Protein AF-V4AX15-F1 (afdb_monomer_lite)

pLDDT: mean 72.35, std 20.81, range [24.12, 98.5]

Sequence (304 aa):
MTNEFGLGLETKKHNTTAWINKAKPYFVDQIGDTLQGDLDMNNFKVTNLKSPENDNDAVHKKYFREQINSIEELNALETKLNSELQKELTNIKQQIQNIDDSEIKTYIQQQIQNIDDSEIKTYIQQQIQNIDDSVIQQQITTINNLVLKQDKNKVALEKKYLKEGNKSYYFTLPFGRLSIRYASVTDNIDQLLKVKVETTFFRQNFRLSKKFNAQKVLQFINDRDKNVEYKEYESNNENNKVNHLYEIKTSGKYYIDRFRMLIVPDNEEDDLSLSEFNMIFETESLIENPKPQKELTSPSYDFL

Foldseek 3Di:
DDDDDDDDDDDDDPPPPPPPPPDPPDDADPPDGDDDDDDDPDPDDDPPQDDDPDPPGDHDPVNVVVVVVVVVVVVVVVVVVVVVVVVVVVVVVVVVVPDDCPVVVVVVVVVVVPPDCPVVVVVVVVVVVPDDCPVVVVVVVVVVVVVVVVVVVVVVVCVVPVVPDVPFDKDWDLDAKDKDAQDPFDDKDKDFDQWQWFKKKWWWADDDPDWKWKKKWKFFAAPPRDGPDIDIDIDGPVNRDHGDMDMDGDPSPDGGGIIIMTIGIPDRRDITIIRTIITTTDHDPDPDDDDPDDDDDRDDDDDD

Organism: Lottia gigantea (NCBI:txid225164)

Structure (mmCIF, N/CA/C/O backbone):
data_AF-V4AX15-F1
#
_entry.id   AF-V4AX15-F1
#
loop_
_atom_site.group_PDB
_atom_site.id
_atom_site.type_symbol
_atom_site.label_atom_id
_atom_site.label_alt_id
_atom_site.label_comp_id
_atom_site.label_asym_id
_atom_site.label_entity_id
_atom_site.label_seq_id
_atom_site.pdbx_PDB_ins_code
_atom_site.Cartn_x
_atom_site.Cartn_y
_atom_site.Cartn_z
_atom_site.occupancy
_atom_site.B_iso_or_equiv
_atom_site.auth_seq_id
_atom_site.auth_comp_id
_atom_site.auth_asym_id
_atom_site.auth_atom_id
_atom_site.pdbx_PDB_model_num
ATOM 1 N N . MET A 1 1 ? 104.783 -25.201 -118.229 1.00 40.16 1 MET A N 1
ATOM 2 C CA . MET A 1 1 ? 105.176 -24.367 -117.077 1.00 40.16 1 MET A CA 1
ATOM 3 C C . MET A 1 1 ? 104.064 -24.459 -116.056 1.00 40.16 1 MET A C 1
ATOM 5 O O . MET A 1 1 ? 102.935 -24.104 -116.359 1.00 40.16 1 MET A O 1
ATOM 9 N N . THR A 1 2 ? 104.384 -25.081 -114.930 1.00 43.91 2 THR A N 1
ATOM 10 C CA . THR A 1 2 ? 103.556 -25.274 -113.737 1.00 43.91 2 THR A CA 1
ATOM 11 C C . THR A 1 2 ? 103.160 -23.944 -113.108 1.00 43.91 2 THR A C 1
ATOM 13 O O . THR A 1 2 ? 103.993 -23.047 -113.055 1.00 43.91 2 THR A O 1
ATOM 16 N N . ASN A 1 3 ? 101.934 -23.861 -112.590 1.00 38.50 3 ASN A N 1
ATOM 17 C CA . ASN A 1 3 ? 101.607 -23.074 -111.401 1.00 38.50 3 ASN A CA 1
ATOM 18 C C . ASN A 1 3 ? 100.325 -23.641 -110.777 1.00 38.50 3 ASN A C 1
ATOM 20 O O . ASN A 1 3 ? 99.221 -23.410 -111.264 1.00 38.50 3 ASN A O 1
ATOM 24 N N . GLU A 1 4 ? 100.509 -24.414 -109.709 1.00 46.09 4 GLU A N 1
ATOM 25 C CA . GLU A 1 4 ? 99.498 -24.649 -108.685 1.00 46.09 4 GLU A CA 1
ATOM 26 C C . GLU A 1 4 ? 99.421 -23.404 -107.796 1.00 46.09 4 GLU A C 1
ATOM 28 O O . GLU A 1 4 ? 100.442 -22.958 -107.279 1.00 46.09 4 GLU A O 1
ATOM 33 N N . PHE A 1 5 ? 98.220 -22.873 -107.576 1.00 48.69 5 PHE A N 1
ATOM 34 C CA . PHE A 1 5 ? 97.909 -22.071 -106.395 1.00 48.69 5 PHE A CA 1
ATOM 35 C C . PHE A 1 5 ? 96.487 -22.411 -105.955 1.00 48.69 5 PHE A C 1
ATOM 37 O O . PHE A 1 5 ? 95.508 -22.042 -106.603 1.00 48.69 5 PHE A O 1
ATOM 44 N N . GLY A 1 6 ? 96.390 -23.163 -104.859 1.00 50.34 6 GLY A N 1
ATOM 45 C CA . GLY A 1 6 ? 95.149 -23.354 -104.126 1.00 50.34 6 GLY A CA 1
ATOM 46 C C . GLY A 1 6 ? 94.780 -22.090 -103.356 1.00 50.34 6 GLY A C 1
ATOM 47 O O . GLY A 1 6 ? 95.644 -21.448 -102.765 1.00 50.34 6 GLY A O 1
ATOM 48 N N . LEU A 1 7 ? 93.488 -21.768 -103.323 1.00 47.91 7 LEU A N 1
ATOM 49 C CA . LEU A 1 7 ? 92.897 -20.884 -102.324 1.00 47.91 7 LEU A CA 1
ATOM 50 C C . LEU A 1 7 ? 91.540 -21.451 -101.903 1.00 47.91 7 LEU A C 1
ATOM 52 O O . LEU A 1 7 ? 90.739 -21.888 -102.727 1.00 47.91 7 LEU A O 1
ATOM 56 N N . GLY A 1 8 ? 91.375 -21.526 -100.584 1.00 44.97 8 GLY A N 1
ATOM 57 C CA . GLY A 1 8 ? 90.381 -22.325 -99.889 1.00 44.97 8 GLY A CA 1
ATOM 58 C C . GLY A 1 8 ? 88.951 -21.800 -99.962 1.00 44.97 8 GLY A C 1
ATOM 59 O O . GLY A 1 8 ? 88.679 -20.615 -100.141 1.00 44.97 8 GLY A O 1
ATOM 60 N N . LEU A 1 9 ? 88.037 -22.746 -99.772 1.00 40.03 9 LEU A N 1
ATOM 61 C CA . LEU A 1 9 ? 86.615 -22.532 -99.568 1.00 40.03 9 LEU A CA 1
ATOM 62 C C . LEU A 1 9 ? 86.397 -21.947 -98.158 1.00 40.03 9 LEU A C 1
ATOM 64 O O . LEU A 1 9 ? 86.424 -22.676 -97.168 1.00 40.03 9 LEU A O 1
ATOM 68 N N . GLU A 1 10 ? 86.175 -20.638 -98.042 1.00 47.09 10 GLU A N 1
ATOM 69 C CA . GLU A 1 10 ? 85.636 -20.047 -96.812 1.00 47.09 10 GLU A CA 1
ATOM 70 C C . GLU A 1 10 ? 84.110 -20.216 -96.783 1.00 47.09 10 GLU A C 1
ATOM 72 O O . GLU A 1 10 ? 83.361 -19.517 -97.469 1.00 47.09 10 GLU A O 1
ATOM 77 N N . THR A 1 11 ? 83.616 -21.140 -95.959 1.00 49.62 11 THR A N 1
ATOM 78 C CA . THR A 1 11 ? 82.192 -21.214 -95.621 1.00 49.62 11 THR A CA 1
ATOM 79 C C . THR A 1 11 ? 81.831 -20.047 -94.701 1.00 49.62 11 THR A C 1
ATOM 81 O O . THR A 1 11 ? 82.155 -20.059 -93.510 1.00 49.62 11 THR A O 1
ATOM 84 N N . LYS A 1 12 ? 81.138 -19.037 -95.240 1.00 48.91 12 LYS A N 1
ATOM 85 C CA . LYS A 1 12 ? 80.501 -17.977 -94.446 1.00 48.91 12 LYS A CA 1
ATOM 86 C C . LYS A 1 12 ? 79.535 -18.603 -93.435 1.00 48.91 12 LYS A C 1
ATOM 88 O O . LYS A 1 12 ? 78.503 -19.155 -93.809 1.00 48.91 12 LYS A O 1
ATOM 93 N N . LYS A 1 13 ? 79.865 -18.487 -92.145 1.00 50.16 13 LYS A N 1
ATOM 94 C CA . LYS A 1 13 ? 78.933 -18.716 -91.035 1.00 50.16 13 LYS A CA 1
ATOM 95 C C . LYS A 1 13 ? 77.724 -17.795 -91.213 1.00 50.16 13 LYS A C 1
ATOM 97 O O . LYS A 1 13 ? 77.881 -16.577 -91.289 1.00 50.16 13 LYS A O 1
ATOM 102 N N . HIS A 1 14 ? 76.525 -18.369 -91.254 1.00 45.69 14 HIS A N 1
ATOM 103 C CA . HIS A 1 14 ? 75.295 -17.606 -91.078 1.00 45.69 14 HIS A CA 1
ATOM 104 C C . HIS A 1 14 ? 75.292 -17.022 -89.661 1.00 45.69 14 HIS A C 1
ATOM 106 O O . HIS A 1 14 ? 75.118 -17.745 -88.685 1.00 45.69 14 HIS A O 1
ATOM 112 N N . ASN A 1 15 ? 75.489 -15.709 -89.550 1.00 47.41 15 ASN A N 1
ATOM 113 C CA . ASN A 1 15 ? 75.133 -14.973 -88.346 1.00 47.41 15 ASN A CA 1
ATOM 114 C C . ASN A 1 15 ? 73.605 -14.882 -88.302 1.00 47.41 15 ASN A C 1
ATOM 116 O O . ASN A 1 15 ? 73.012 -13.971 -88.877 1.00 47.41 15 ASN A O 1
ATOM 120 N N . THR A 1 16 ? 72.959 -15.840 -87.642 1.00 45.12 16 THR A N 1
ATOM 121 C CA . THR A 1 16 ? 71.592 -15.678 -87.149 1.00 45.12 16 THR A CA 1
ATOM 122 C C . THR A 1 16 ? 71.642 -14.649 -86.026 1.00 45.12 16 THR A C 1
ATOM 124 O O . THR A 1 16 ? 71.892 -14.970 -84.865 1.00 45.12 16 THR A O 1
ATOM 127 N N . THR A 1 17 ? 71.446 -13.379 -86.370 1.00 48.81 17 THR A N 1
ATOM 128 C CA . THR A 1 17 ? 71.118 -12.329 -85.406 1.00 48.81 17 THR A CA 1
ATOM 129 C C . THR A 1 17 ? 69.745 -12.639 -84.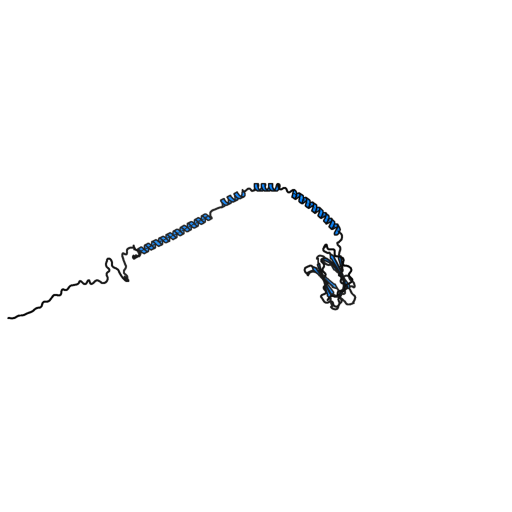819 1.00 48.81 17 THR A C 1
ATOM 131 O O . THR A 1 17 ? 68.716 -12.149 -85.279 1.00 48.81 17 THR A O 1
ATOM 134 N N . ALA A 1 18 ? 69.733 -13.473 -83.779 1.00 47.47 18 ALA A N 1
ATOM 135 C CA . ALA A 1 18 ? 68.681 -13.439 -82.784 1.00 47.47 18 ALA A CA 1
ATOM 136 C C . ALA A 1 18 ? 68.644 -12.005 -82.244 1.00 47.47 18 ALA A C 1
ATOM 138 O O . ALA A 1 18 ? 69.587 -11.550 -81.592 1.00 47.47 18 ALA A O 1
ATOM 139 N N . TRP A 1 19 ? 67.587 -11.266 -82.575 1.00 44.66 19 TRP A N 1
ATOM 140 C CA . TRP A 1 19 ? 67.259 -10.024 -81.895 1.00 44.66 19 TRP A CA 1
ATOM 141 C C . TRP A 1 19 ? 66.984 -10.374 -80.434 1.00 44.66 19 TRP A C 1
ATOM 143 O O . TRP A 1 19 ? 65.878 -10.751 -80.057 1.00 44.66 19 TRP A O 1
ATOM 153 N N . ILE A 1 20 ? 68.027 -10.302 -79.610 1.00 47.97 20 ILE A N 1
ATOM 154 C CA . ILE A 1 20 ? 67.897 -10.253 -78.163 1.00 47.97 20 ILE A CA 1
ATOM 155 C C . ILE A 1 20 ? 67.135 -8.960 -77.886 1.00 47.97 20 ILE A C 1
ATOM 157 O O . ILE A 1 20 ? 67.711 -7.871 -77.915 1.00 47.97 20 ILE A O 1
ATOM 161 N N . ASN A 1 21 ? 65.830 -9.076 -77.643 1.00 54.19 21 ASN A N 1
ATOM 162 C CA . ASN A 1 21 ? 65.085 -8.057 -76.924 1.00 54.19 21 ASN A CA 1
ATOM 163 C C . ASN A 1 21 ? 65.772 -7.909 -75.567 1.00 54.19 21 ASN A C 1
ATOM 165 O O . ASN A 1 21 ? 65.511 -8.655 -74.627 1.00 54.19 21 ASN A O 1
ATOM 169 N N . LYS A 1 22 ? 66.704 -6.959 -75.484 1.00 48.09 22 LYS A N 1
ATOM 170 C CA . LYS A 1 22 ? 67.257 -6.459 -74.233 1.00 48.09 22 LYS A CA 1
ATOM 171 C C . LYS A 1 22 ? 66.118 -5.708 -73.545 1.00 48.09 22 LYS A C 1
ATOM 173 O O . LYS A 1 22 ? 66.012 -4.489 -73.663 1.00 48.09 22 LYS A O 1
ATOM 178 N N . ALA A 1 23 ? 65.204 -6.466 -72.941 1.00 52.84 23 ALA A N 1
ATOM 179 C CA . ALA A 1 23 ? 64.089 -5.945 -72.177 1.00 52.84 23 ALA A CA 1
ATOM 180 C C . ALA A 1 23 ? 64.650 -4.976 -71.132 1.00 52.84 23 ALA A C 1
ATOM 182 O O . ALA A 1 23 ? 65.556 -5.307 -70.364 1.00 52.84 23 ALA A O 1
ATOM 183 N N . LYS A 1 24 ? 64.159 -3.737 -71.162 1.00 59.25 24 LYS A N 1
ATOM 184 C CA . LYS A 1 24 ? 64.370 -2.782 -70.076 1.00 59.25 24 LYS A CA 1
ATOM 185 C C . LYS A 1 24 ? 63.709 -3.395 -68.833 1.00 59.25 24 LYS A C 1
ATOM 187 O O . LYS A 1 24 ? 62.586 -3.870 -68.965 1.00 59.25 24 LYS A O 1
ATOM 192 N N . PRO A 1 25 ? 64.366 -3.446 -67.668 1.00 57.88 25 PRO A N 1
ATOM 193 C CA . PRO A 1 25 ? 64.163 -4.597 -66.801 1.00 57.88 25 PRO A CA 1
ATOM 194 C C . PRO A 1 25 ? 62.838 -4.636 -66.028 1.00 57.88 25 PRO A C 1
ATOM 196 O O . PRO A 1 25 ? 62.502 -5.721 -65.591 1.00 57.88 25 PRO A O 1
ATOM 199 N N . TYR A 1 26 ? 62.052 -3.558 -65.892 1.00 63.66 26 TYR A N 1
ATOM 200 C CA . TYR A 1 26 ? 60.806 -3.608 -65.100 1.00 63.66 26 TYR A CA 1
ATOM 201 C C . TYR A 1 26 ? 59.769 -2.577 -65.579 1.00 63.66 26 TYR A C 1
ATOM 203 O O . TYR A 1 26 ? 59.598 -1.526 -64.966 1.00 63.66 26 TYR A O 1
ATOM 211 N N . PHE A 1 27 ? 59.099 -2.841 -66.699 1.00 66.31 27 PHE A N 1
ATOM 212 C CA . PHE A 1 27 ? 57.864 -2.134 -67.050 1.00 66.31 27 PHE A CA 1
ATOM 213 C C . PHE A 1 27 ? 56.720 -3.130 -66.962 1.00 66.31 27 PHE A C 1
ATOM 215 O O . PHE A 1 27 ? 56.863 -4.234 -67.480 1.00 66.31 27 PHE A O 1
ATOM 222 N N . VAL A 1 28 ? 55.625 -2.734 -66.314 1.00 70.69 28 VAL A N 1
ATOM 223 C CA . VAL A 1 28 ? 54.388 -3.512 -66.367 1.00 70.69 28 VAL A CA 1
ATOM 224 C C . VAL A 1 28 ? 53.728 -3.355 -67.730 1.00 70.69 28 VAL A C 1
ATOM 226 O O . VAL A 1 28 ? 53.768 -2.261 -68.311 1.00 70.69 28 VAL A O 1
ATOM 229 N N . ASP A 1 29 ? 53.116 -4.422 -68.237 1.00 76.12 29 ASP A N 1
ATOM 230 C CA . ASP A 1 29 ? 52.304 -4.331 -69.450 1.00 76.12 29 ASP A CA 1
ATOM 231 C C . ASP A 1 29 ? 51.114 -3.383 -69.236 1.00 76.12 29 ASP A C 1
ATOM 233 O O . ASP A 1 29 ? 50.539 -3.283 -68.150 1.00 76.12 29 ASP A O 1
ATOM 237 N N . GLN A 1 30 ? 50.710 -2.677 -70.299 1.00 70.50 30 GLN A N 1
ATOM 238 C CA . GLN A 1 30 ? 49.583 -1.734 -70.236 1.00 70.50 30 GLN A CA 1
ATOM 239 C C . GLN A 1 30 ? 48.244 -2.421 -69.923 1.00 70.50 30 GLN A C 1
ATOM 241 O O . GLN A 1 30 ? 47.299 -1.749 -69.514 1.00 70.50 30 GLN A O 1
ATOM 246 N N . ILE A 1 31 ? 48.147 -3.738 -70.141 1.00 75.69 31 ILE A N 1
ATOM 247 C CA . ILE A 1 31 ? 46.949 -4.540 -69.897 1.00 75.69 31 ILE A CA 1
ATOM 248 C C . ILE A 1 31 ? 47.370 -5.901 -69.334 1.00 75.69 31 ILE A C 1
ATOM 250 O O . ILE A 1 31 ? 48.087 -6.641 -69.999 1.00 75.69 31 ILE A O 1
ATOM 254 N N . GLY A 1 32 ? 46.846 -6.257 -68.157 1.00 66.19 32 GLY A N 1
ATOM 255 C CA . GLY A 1 32 ? 46.857 -7.639 -67.661 1.00 66.19 32 GLY A CA 1
ATOM 256 C C . GLY A 1 32 ? 48.114 -8.099 -66.921 1.00 66.19 32 GLY A C 1
ATOM 257 O O . GLY A 1 32 ? 48.275 -9.303 -66.739 1.00 66.19 32 GLY A O 1
ATOM 258 N N . ASP A 1 33 ? 48.974 -7.183 -66.472 1.00 77.56 33 ASP A N 1
ATOM 259 C CA . ASP A 1 33 ? 50.131 -7.535 -65.644 1.00 77.56 33 ASP A CA 1
ATOM 260 C C . ASP A 1 33 ? 49.782 -7.621 -64.146 1.00 77.56 33 ASP A C 1
ATOM 262 O O . ASP A 1 33 ? 48.840 -6.986 -63.670 1.00 77.56 33 ASP A O 1
ATOM 266 N N . THR A 1 34 ? 50.549 -8.403 -63.387 1.00 78.12 34 THR A N 1
ATOM 267 C CA . THR A 1 34 ? 50.399 -8.565 -61.935 1.00 78.12 34 THR A CA 1
ATOM 268 C C . THR A 1 34 ? 51.690 -8.172 -61.231 1.00 78.12 34 THR A C 1
ATOM 270 O O . THR A 1 34 ? 52.714 -8.839 -61.362 1.00 78.12 34 THR A O 1
ATOM 273 N N . LEU A 1 35 ? 51.628 -7.123 -60.411 1.00 80.25 35 LEU A N 1
ATOM 274 C CA . LEU A 1 35 ? 52.712 -6.788 -59.490 1.00 80.25 35 LEU A CA 1
ATOM 275 C C . LEU A 1 35 ? 52.725 -7.785 -58.319 1.00 80.25 35 LEU A C 1
ATOM 277 O O . LEU A 1 35 ? 51.692 -8.021 -57.694 1.00 80.25 35 LEU A O 1
ATOM 281 N N . GLN A 1 36 ? 53.892 -8.359 -58.016 1.00 79.62 36 GLN A N 1
ATOM 282 C CA . GLN A 1 36 ? 54.120 -9.195 -56.831 1.00 79.62 36 GLN A CA 1
ATOM 283 C C . GLN A 1 36 ? 55.142 -8.528 -55.901 1.00 79.62 36 GLN A C 1
ATOM 285 O O . GLN A 1 36 ? 56.107 -7.930 -56.374 1.00 79.62 36 GLN A O 1
ATOM 290 N N . GLY A 1 37 ? 54.954 -8.678 -54.586 1.00 84.19 37 GLY A N 1
ATOM 291 C CA . GLY A 1 37 ? 55.797 -8.052 -53.561 1.00 84.19 37 GLY A CA 1
ATOM 292 C C . GLY A 1 37 ? 55.396 -6.611 -53.225 1.00 84.19 37 GLY A C 1
ATOM 293 O O . GLY A 1 37 ? 54.378 -6.109 -53.700 1.00 84.19 37 GLY A O 1
ATOM 294 N N . ASP A 1 38 ? 56.195 -5.959 -52.381 1.00 85.56 38 ASP A N 1
ATOM 295 C CA . ASP A 1 38 ? 55.940 -4.587 -51.936 1.00 85.56 38 ASP A CA 1
ATOM 296 C C . ASP A 1 38 ? 56.247 -3.573 -53.047 1.00 85.56 38 ASP A C 1
ATOM 298 O O . ASP A 1 38 ? 57.307 -3.609 -53.677 1.00 85.56 38 ASP A O 1
ATOM 302 N N . LEU A 1 39 ? 55.334 -2.623 -53.259 1.00 85.88 39 LEU A N 1
ATOM 303 C CA . LEU A 1 39 ? 55.535 -1.505 -54.178 1.00 85.88 39 LEU A CA 1
ATOM 304 C C . LEU A 1 39 ? 56.093 -0.288 -53.421 1.00 85.88 39 LEU A C 1
ATOM 306 O O . LEU A 1 39 ? 55.342 0.440 -52.773 1.00 85.88 39 LEU A O 1
ATOM 310 N N . ASP A 1 40 ? 57.397 -0.025 -53.544 1.00 85.88 40 ASP A N 1
ATOM 311 C CA . ASP A 1 40 ? 58.004 1.221 -53.054 1.00 85.88 40 ASP A CA 1
ATOM 312 C C . ASP A 1 40 ? 57.826 2.360 -54.076 1.00 85.88 40 ASP A C 1
ATOM 314 O O . ASP A 1 40 ? 58.507 2.429 -55.102 1.00 85.88 40 ASP A O 1
ATOM 318 N N . MET A 1 41 ? 56.904 3.282 -53.785 1.00 88.69 41 MET A N 1
ATOM 319 C CA . MET A 1 41 ? 56.660 4.478 -54.599 1.00 88.69 41 MET A CA 1
ATOM 320 C C . MET A 1 41 ? 57.478 5.706 -54.170 1.00 88.69 41 MET A C 1
ATOM 322 O O . MET A 1 41 ? 57.312 6.773 -54.766 1.00 88.69 41 MET A O 1
ATOM 326 N N . ASN A 1 42 ? 58.355 5.612 -53.165 1.00 92.44 42 ASN A N 1
ATOM 327 C CA . ASN A 1 42 ? 59.052 6.761 -52.578 1.00 92.44 42 ASN A CA 1
ATOM 328 C C . ASN A 1 42 ? 58.083 7.946 -52.324 1.00 92.44 42 ASN A C 1
ATOM 330 O O . ASN A 1 42 ? 57.055 7.790 -51.672 1.00 92.44 42 ASN A O 1
ATOM 334 N N . ASN A 1 43 ? 58.374 9.134 -52.866 1.00 93.50 43 ASN A N 1
ATOM 335 C CA . ASN A 1 43 ? 57.535 10.335 -52.739 1.00 93.50 43 ASN A CA 1
ATOM 336 C C . ASN A 1 43 ? 56.590 10.555 -53.938 1.00 93.50 43 ASN A C 1
ATOM 338 O O . ASN A 1 43 ? 56.018 11.641 -54.092 1.00 93.50 43 ASN A O 1
ATOM 342 N N . PHE A 1 44 ? 56.447 9.563 -54.819 1.00 92.44 44 PHE A N 1
ATOM 343 C CA . PHE A 1 44 ? 55.545 9.644 -55.963 1.00 92.44 44 PHE A CA 1
ATOM 344 C C . PHE A 1 44 ? 54.097 9.354 -55.548 1.00 92.44 44 PHE A C 1
ATOM 346 O O . PHE A 1 44 ? 53.826 8.662 -54.571 1.00 92.44 44 PHE A O 1
ATOM 353 N N . LYS A 1 45 ? 53.140 9.919 -56.293 1.00 91.75 45 LYS A N 1
ATOM 354 C CA . LYS A 1 45 ? 51.700 9.801 -56.021 1.00 91.75 45 LYS A CA 1
ATOM 355 C C . LYS A 1 45 ? 51.018 9.014 -57.131 1.00 91.75 45 LYS A C 1
ATOM 357 O O . LYS A 1 45 ? 51.333 9.220 -58.300 1.00 91.75 45 LYS A O 1
ATOM 362 N N . VAL A 1 46 ? 50.018 8.212 -56.774 1.00 91.38 46 VAL A N 1
ATOM 363 C CA . VAL A 1 46 ? 49.044 7.684 -57.738 1.00 91.38 46 VAL A CA 1
ATOM 364 C C . VAL A 1 46 ? 48.069 8.807 -58.091 1.00 91.38 46 VAL A C 1
ATOM 366 O O . VAL A 1 46 ? 47.442 9.398 -57.210 1.00 91.38 46 VAL A O 1
ATOM 369 N N . THR A 1 47 ? 47.963 9.140 -59.373 1.00 92.12 47 THR A N 1
ATOM 370 C CA . THR A 1 47 ? 47.035 10.156 -59.885 1.00 92.12 47 THR A CA 1
ATOM 371 C C . THR A 1 47 ? 45.926 9.496 -60.702 1.00 92.12 47 THR A C 1
ATOM 373 O O . THR A 1 47 ? 46.059 8.352 -61.124 1.00 92.12 47 THR A O 1
ATOM 376 N N . ASN A 1 48 ? 44.811 10.207 -60.905 1.00 93.25 48 ASN A N 1
ATOM 377 C CA . ASN A 1 48 ? 43.661 9.742 -61.699 1.00 93.25 48 ASN A CA 1
ATOM 378 C C . ASN A 1 48 ? 43.001 8.439 -61.205 1.00 93.25 48 ASN A C 1
ATOM 380 O O . ASN A 1 48 ? 42.390 7.720 -61.992 1.00 93.25 48 ASN A O 1
ATOM 384 N N . LEU A 1 49 ? 43.090 8.145 -59.904 1.00 95.25 49 LEU A N 1
ATOM 385 C CA . LEU A 1 49 ? 42.365 7.029 -59.303 1.00 95.25 49 LEU A CA 1
ATOM 386 C C . LEU A 1 49 ? 40.854 7.304 -59.355 1.00 95.25 49 LEU A C 1
ATOM 388 O O . LEU A 1 49 ? 40.392 8.327 -58.841 1.00 95.25 49 LEU A O 1
ATOM 392 N N . LYS A 1 50 ? 40.097 6.402 -59.986 1.00 95.38 50 LYS A N 1
ATOM 393 C CA . LYS A 1 50 ? 38.630 6.451 -60.024 1.00 95.38 50 LYS A CA 1
ATOM 394 C C . LYS A 1 50 ? 38.064 6.134 -58.633 1.00 95.38 50 LYS A C 1
ATOM 396 O O . LYS A 1 50 ? 38.739 5.517 -57.813 1.00 95.38 50 LYS A O 1
ATOM 401 N N . SER A 1 51 ? 36.843 6.581 -58.348 1.00 95.75 51 SER A N 1
ATOM 402 C CA . SER A 1 51 ? 36.126 6.127 -57.154 1.00 95.75 51 SER A CA 1
ATOM 403 C C . SER A 1 51 ? 35.927 4.605 -57.203 1.00 95.75 51 SER A C 1
ATOM 405 O O . SER A 1 51 ? 35.723 4.076 -58.300 1.00 95.75 51 SER A O 1
ATOM 407 N N . PRO A 1 52 ? 36.014 3.920 -56.052 1.00 96.81 52 PRO A N 1
ATOM 408 C CA . PRO A 1 52 ? 35.900 2.467 -55.989 1.00 96.81 52 PRO A CA 1
ATOM 409 C C . PRO A 1 52 ? 34.500 2.003 -56.421 1.00 96.81 52 PRO A C 1
ATOM 411 O O . PRO A 1 52 ? 33.504 2.633 -56.062 1.00 96.81 52 PRO A O 1
ATOM 414 N N . GLU A 1 53 ? 34.432 0.910 -57.179 1.00 96.50 53 GLU A N 1
ATOM 415 C CA . GLU A 1 53 ? 33.189 0.214 -57.556 1.00 96.50 53 GLU A CA 1
ATOM 416 C C . GLU A 1 53 ? 33.072 -1.151 -56.861 1.00 96.50 53 GLU A C 1
ATOM 418 O O . GLU A 1 53 ? 31.959 -1.622 -56.631 1.00 96.50 53 GLU A O 1
ATOM 423 N N . ASN A 1 54 ? 34.203 -1.764 -56.494 1.00 96.00 54 ASN A N 1
ATOM 424 C CA . ASN A 1 54 ? 34.279 -3.048 -55.798 1.00 96.00 54 ASN A CA 1
ATOM 425 C C . ASN A 1 54 ? 34.987 -2.913 -54.443 1.00 96.00 54 ASN A C 1
ATOM 427 O O . ASN A 1 54 ? 35.806 -2.018 -54.238 1.00 96.00 54 ASN A O 1
ATOM 431 N N . ASP A 1 55 ? 34.747 -3.872 -53.548 1.00 95.12 55 ASP A N 1
ATOM 432 C CA . ASP A 1 55 ? 35.276 -3.866 -52.174 1.00 95.12 55 ASP A CA 1
ATOM 433 C C . ASP A 1 55 ? 36.812 -3.817 -52.084 1.00 95.12 55 ASP A C 1
ATOM 435 O O . ASP A 1 55 ? 37.359 -3.313 -51.105 1.00 95.12 55 ASP A O 1
ATOM 439 N N . ASN A 1 56 ? 37.515 -4.330 -53.099 1.00 93.12 56 ASN A N 1
ATOM 440 C CA . ASN A 1 56 ? 38.981 -4.404 -53.123 1.00 93.12 56 ASN A CA 1
ATOM 441 C C . ASN A 1 56 ? 39.649 -3.227 -53.857 1.00 93.12 56 ASN A C 1
ATOM 443 O O . ASN A 1 56 ? 40.873 -3.212 -54.000 1.00 93.12 56 ASN A O 1
ATOM 447 N N . ASP A 1 57 ? 38.873 -2.259 -54.349 1.00 95.25 57 ASP A N 1
ATOM 448 C CA . ASP A 1 57 ? 39.412 -1.115 -55.079 1.00 95.25 57 ASP A CA 1
ATOM 449 C C . ASP A 1 57 ? 40.132 -0.137 -54.136 1.00 95.25 57 ASP A C 1
ATOM 451 O O . ASP A 1 57 ? 39.723 0.115 -53.000 1.00 95.25 57 ASP A O 1
ATOM 455 N N . ALA A 1 58 ? 41.203 0.488 -54.628 1.00 94.38 58 ALA A N 1
ATOM 456 C CA . ALA A 1 58 ? 41.870 1.553 -53.890 1.00 94.38 58 ALA A CA 1
ATOM 457 C C . ALA A 1 58 ? 40.980 2.807 -53.806 1.00 94.38 58 ALA A C 1
ATOM 459 O O . ALA A 1 58 ? 40.342 3.213 -54.777 1.00 94.38 58 ALA A O 1
ATOM 460 N N . VAL A 1 59 ? 40.993 3.481 -52.653 1.00 96.25 59 VAL A N 1
ATOM 461 C CA . VAL A 1 59 ? 40.147 4.654 -52.393 1.00 96.25 59 VAL A CA 1
ATOM 462 C C . VAL A 1 59 ? 40.952 5.951 -52.416 1.00 96.25 59 VAL A C 1
ATOM 464 O O . VAL A 1 59 ? 41.959 6.095 -51.723 1.00 96.25 59 VAL A O 1
ATOM 467 N N . HIS A 1 60 ? 40.470 6.957 -53.151 1.00 96.81 60 HIS A N 1
ATOM 468 C CA . HIS A 1 60 ? 41.034 8.306 -53.093 1.00 96.81 60 HIS A CA 1
ATOM 469 C C . HIS A 1 60 ? 40.437 9.136 -51.941 1.00 96.81 60 HIS A C 1
ATOM 471 O O . HIS A 1 60 ? 39.265 9.012 -51.583 1.00 96.81 60 HIS A O 1
ATOM 477 N N . LYS A 1 61 ? 41.219 10.087 -51.404 1.00 95.94 61 LYS A N 1
ATOM 478 C CA . LYS A 1 61 ? 40.836 10.925 -50.246 1.00 95.94 61 LYS A CA 1
ATOM 479 C C . LYS A 1 61 ? 39.475 11.617 -50.395 1.00 95.94 61 LYS A C 1
ATOM 481 O O . LYS A 1 61 ? 38.754 11.730 -49.411 1.00 95.94 61 LYS A O 1
ATOM 486 N N . LYS A 1 62 ? 39.139 12.099 -51.600 1.00 96.06 62 LYS A N 1
ATOM 487 C CA . LYS A 1 62 ? 37.847 12.761 -51.863 1.00 96.06 62 LYS A CA 1
ATOM 488 C C . LYS A 1 62 ? 36.653 11.838 -51.563 1.00 96.06 62 LYS A C 1
ATOM 490 O O . LYS A 1 62 ? 35.796 12.253 -50.798 1.00 96.06 62 LYS A O 1
ATOM 495 N N . TYR A 1 63 ? 36.658 10.599 -52.060 1.00 96.50 63 TYR A N 1
ATOM 496 C CA . TYR A 1 63 ? 35.584 9.633 -51.816 1.00 96.50 63 TYR A CA 1
ATOM 497 C C . TYR A 1 63 ? 35.442 9.356 -50.320 1.00 96.50 63 TYR A C 1
ATOM 499 O O . TYR A 1 63 ? 34.364 9.490 -49.760 1.00 96.50 63 TYR A O 1
ATOM 507 N N . PHE A 1 64 ? 36.559 9.079 -49.638 1.00 96.25 64 PHE A N 1
ATOM 508 C CA . PHE A 1 64 ? 36.551 8.846 -48.193 1.00 96.25 64 PHE A CA 1
ATOM 509 C C . PHE A 1 64 ? 35.977 10.033 -47.401 1.00 96.25 64 PHE A C 1
ATOM 511 O O . PHE A 1 64 ? 35.228 9.842 -46.449 1.00 96.25 64 PHE A O 1
ATOM 518 N N . ARG A 1 65 ? 36.289 11.272 -47.806 1.00 97.38 65 ARG A N 1
ATOM 519 C CA . ARG A 1 65 ? 35.732 12.478 -47.174 1.00 97.38 65 ARG A CA 1
ATOM 520 C C . ARG A 1 65 ? 34.236 12.638 -47.427 1.00 97.38 65 ARG A C 1
ATOM 522 O O . ARG A 1 65 ? 33.531 13.007 -46.502 1.00 97.38 65 ARG A O 1
ATOM 529 N N . GLU A 1 66 ? 33.753 12.336 -48.627 1.00 96.81 66 GLU A N 1
ATOM 530 C CA . GLU A 1 66 ? 32.316 12.361 -48.935 1.00 96.81 66 GLU A CA 1
ATOM 531 C C . GLU A 1 66 ? 31.542 11.329 -48.096 1.00 96.81 66 GLU A C 1
ATOM 533 O O . GLU A 1 66 ? 30.483 11.650 -47.554 1.00 96.81 66 GLU A O 1
ATOM 538 N N . GLN A 1 67 ? 32.108 10.131 -47.898 1.00 96.25 67 GLN A N 1
ATOM 539 C CA . GLN A 1 67 ? 31.536 9.125 -46.994 1.00 96.25 67 GLN A CA 1
ATOM 540 C C . GLN A 1 67 ? 31.500 9.620 -45.538 1.00 96.25 67 GLN A C 1
ATOM 542 O O . GLN A 1 67 ? 30.469 9.505 -44.879 1.00 96.25 67 GLN A O 1
ATOM 547 N N . ILE A 1 68 ? 32.589 10.225 -45.041 1.00 96.94 68 ILE A N 1
ATOM 548 C CA . ILE A 1 68 ? 32.636 10.800 -43.683 1.00 96.94 68 ILE A CA 1
ATOM 549 C C . ILE A 1 68 ? 31.590 11.903 -43.509 1.00 96.94 68 ILE A C 1
ATOM 551 O O . ILE A 1 68 ? 30.845 11.874 -42.535 1.00 96.94 68 ILE A O 1
ATOM 555 N N . ASN A 1 69 ? 31.507 12.845 -44.450 1.00 96.56 69 ASN A N 1
ATOM 556 C CA . ASN A 1 69 ? 30.555 13.951 -44.367 1.00 96.56 69 ASN A CA 1
ATOM 557 C C . ASN A 1 69 ? 29.108 13.434 -44.287 1.00 96.56 69 ASN A C 1
ATOM 559 O O . ASN A 1 69 ? 28.317 13.942 -43.502 1.00 96.56 69 ASN A O 1
ATOM 563 N N . SER A 1 70 ? 28.786 12.375 -45.037 1.00 96.94 70 SER A N 1
ATOM 564 C CA . SER A 1 70 ? 27.460 11.742 -44.990 1.00 96.94 70 SER A CA 1
ATOM 565 C C . SER A 1 70 ? 27.143 11.168 -43.599 1.00 96.94 70 SER A C 1
ATOM 567 O O . SER A 1 70 ? 26.021 11.286 -43.113 1.00 96.94 70 SER A O 1
ATOM 569 N N . ILE A 1 71 ? 28.135 10.577 -42.924 1.00 97.44 71 ILE A N 1
ATOM 570 C CA . ILE A 1 71 ? 27.989 10.073 -41.547 1.00 97.44 71 ILE A CA 1
ATOM 571 C C . ILE A 1 71 ? 27.798 11.232 -40.558 1.00 97.44 71 ILE A C 1
ATOM 573 O O . ILE A 1 71 ? 26.962 11.150 -39.660 1.00 97.44 71 ILE A O 1
ATOM 577 N N . GLU A 1 72 ? 28.552 12.322 -40.715 1.00 97.00 72 GLU A N 1
ATOM 578 C CA . GLU A 1 72 ? 28.420 13.514 -39.870 1.00 97.00 72 GLU A CA 1
ATOM 579 C C . GLU A 1 72 ? 27.022 14.146 -39.989 1.00 97.00 72 GLU A C 1
ATOM 581 O O . GLU A 1 72 ? 26.416 14.497 -38.973 1.00 97.00 72 GLU A O 1
ATOM 586 N N . GLU A 1 73 ? 26.470 14.218 -41.203 1.00 97.25 73 GLU A N 1
ATOM 587 C CA . GLU A 1 73 ? 25.100 14.682 -41.453 1.00 97.25 73 GLU A CA 1
ATOM 588 C C . GLU A 1 73 ? 24.048 13.777 -40.791 1.00 97.25 73 GLU A C 1
ATOM 590 O O . GLU A 1 73 ? 23.115 14.280 -40.157 1.00 97.25 73 GLU A O 1
ATOM 595 N N . LEU A 1 74 ? 24.216 12.451 -40.868 1.00 97.69 74 LEU A N 1
ATOM 596 C CA . LEU A 1 74 ? 23.330 11.493 -40.195 1.00 97.69 74 LEU A CA 1
ATOM 597 C C . LEU A 1 74 ? 23.343 11.666 -38.670 1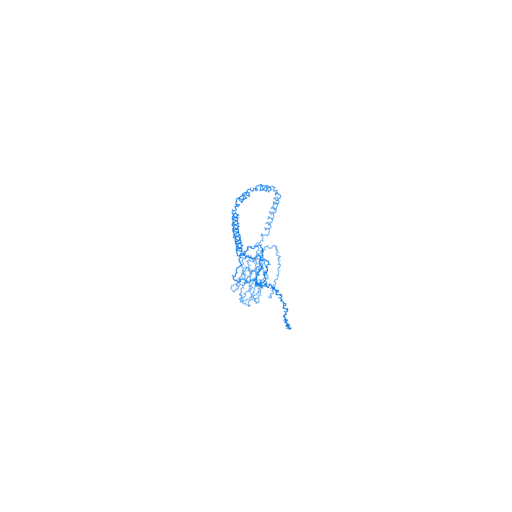.00 97.69 74 LEU A C 1
ATOM 599 O O . LEU A 1 74 ? 22.281 11.712 -38.051 1.00 97.69 74 LEU A O 1
ATOM 603 N N . ASN A 1 75 ? 24.51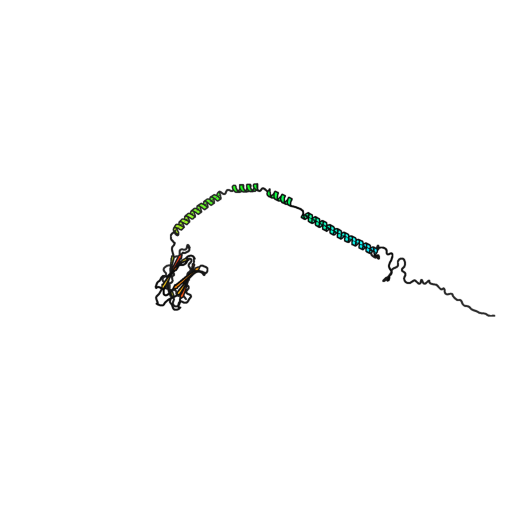9 11.847 -38.067 1.00 97.56 75 ASN A N 1
ATOM 604 C CA . ASN A 1 75 ? 24.645 12.069 -36.623 1.00 97.56 75 ASN A CA 1
ATOM 605 C C . ASN A 1 75 ? 23.986 13.387 -36.176 1.00 97.56 75 ASN A C 1
ATOM 607 O O . ASN A 1 75 ? 23.369 13.466 -35.106 1.00 97.56 75 ASN A O 1
ATOM 611 N N . ALA A 1 76 ? 24.092 14.438 -36.995 1.00 97.62 76 ALA A N 1
ATOM 612 C CA . ALA A 1 76 ? 23.425 15.710 -36.732 1.00 97.62 76 ALA A CA 1
ATOM 613 C C . ALA A 1 76 ? 21.892 15.566 -36.780 1.00 97.62 76 ALA A C 1
ATOM 615 O O . ALA A 1 76 ? 21.191 16.103 -35.915 1.00 97.62 76 ALA A O 1
ATOM 616 N N . LEU A 1 77 ? 21.371 14.806 -37.751 1.00 98.12 77 LEU A N 1
ATOM 617 C CA . LEU A 1 77 ? 19.946 14.484 -37.862 1.00 98.12 77 LEU A CA 1
ATOM 618 C C . LEU A 1 77 ? 19.448 13.665 -36.665 1.00 98.12 77 LEU A C 1
ATOM 620 O O . LEU A 1 77 ? 18.418 14.013 -36.088 1.00 98.12 77 LEU A O 1
ATOM 624 N N . GLU A 1 78 ? 20.189 12.636 -36.251 1.00 97.75 78 GLU A N 1
ATOM 625 C CA . GLU A 1 78 ? 19.860 11.820 -35.076 1.00 97.75 78 GLU A CA 1
ATOM 626 C C . GLU A 1 78 ? 19.774 12.678 -33.806 1.00 97.75 78 GLU A C 1
ATOM 628 O O . GLU A 1 78 ? 18.803 12.608 -33.048 1.00 97.75 78 GLU A O 1
ATOM 633 N N . THR A 1 79 ? 20.757 13.556 -33.603 1.00 97.94 79 THR A N 1
ATOM 634 C CA . THR A 1 79 ? 20.787 14.470 -32.453 1.00 97.94 79 THR A CA 1
ATOM 635 C C . THR A 1 79 ? 19.574 15.401 -32.450 1.00 97.94 79 THR A C 1
ATOM 637 O O . THR A 1 79 ? 18.934 15.597 -31.411 1.00 97.94 79 THR A O 1
ATOM 640 N N . LYS A 1 80 ? 19.220 15.958 -33.615 1.00 98.25 80 LYS A N 1
ATOM 641 C CA . LYS A 1 80 ? 18.051 16.830 -33.758 1.00 98.25 80 LYS A CA 1
ATOM 642 C C . LYS A 1 80 ? 16.757 16.078 -33.444 1.00 98.25 80 LYS A C 1
ATOM 644 O O . LYS A 1 80 ? 15.974 16.568 -32.629 1.00 98.25 80 LYS A O 1
ATOM 649 N N . LEU A 1 81 ? 16.572 14.887 -34.014 1.00 98.38 81 LEU A N 1
ATOM 650 C CA . LEU A 1 81 ? 15.393 14.049 -33.788 1.00 98.38 81 LEU A CA 1
ATOM 651 C C . LEU A 1 81 ? 15.224 13.708 -32.303 1.00 98.38 81 LEU A C 1
ATOM 653 O O . LEU A 1 81 ? 14.144 13.886 -31.743 1.00 98.38 81 LEU A O 1
ATOM 657 N N . ASN A 1 82 ? 16.306 13.299 -31.638 1.00 98.19 82 ASN A N 1
ATOM 658 C CA . ASN A 1 82 ? 16.285 13.008 -30.207 1.00 98.19 82 ASN A CA 1
ATOM 659 C C . ASN A 1 82 ? 15.888 14.239 -29.381 1.00 98.19 82 ASN A C 1
ATOM 661 O O . ASN A 1 82 ? 15.099 14.128 -28.443 1.00 98.19 82 ASN A O 1
ATOM 665 N N . SER A 1 83 ? 16.375 15.427 -29.746 1.00 98.19 83 SER A N 1
ATOM 666 C CA . SER A 1 83 ? 16.001 16.665 -29.054 1.00 98.19 83 SER A CA 1
ATOM 667 C C . SER A 1 83 ? 14.518 17.027 -29.224 1.00 98.19 83 SER A C 1
ATOM 669 O O . SER A 1 83 ? 13.892 17.505 -28.277 1.00 98.19 83 SER A O 1
ATOM 671 N N . GLU A 1 84 ? 13.941 16.786 -30.404 1.00 98.38 84 GLU A N 1
ATOM 672 C CA . GLU A 1 84 ? 12.525 17.041 -30.694 1.00 98.38 84 GLU A CA 1
ATOM 673 C C . GLU A 1 84 ? 11.625 16.045 -29.958 1.00 98.38 84 GLU A C 1
ATOM 675 O O . GLU A 1 84 ? 10.682 16.459 -29.284 1.00 98.38 84 GLU A O 1
ATOM 680 N N . LEU A 1 85 ? 11.980 14.757 -29.965 1.00 98.50 85 LEU A N 1
ATOM 681 C CA . LEU A 1 85 ? 11.268 13.730 -29.204 1.00 98.50 85 LEU A CA 1
ATOM 682 C C . LEU A 1 85 ? 11.229 14.050 -27.705 1.00 98.50 85 LEU A C 1
ATOM 684 O O . LEU A 1 85 ? 10.178 13.926 -27.082 1.00 98.50 85 LEU A O 1
ATOM 688 N N . GLN A 1 86 ? 12.336 14.517 -27.117 1.00 98.19 86 GLN A N 1
ATOM 689 C CA . GLN A 1 86 ? 12.366 14.899 -25.699 1.00 98.19 86 GLN A CA 1
ATOM 690 C C . GLN A 1 86 ? 11.480 16.114 -25.383 1.00 98.19 86 GLN A C 1
ATOM 692 O O . GLN A 1 86 ? 10.869 16.175 -24.309 1.00 98.19 86 GLN A O 1
ATOM 697 N N . LYS A 1 87 ? 11.368 17.074 -26.312 1.00 97.94 87 LYS A N 1
ATOM 698 C CA . LYS A 1 87 ? 10.451 18.217 -26.171 1.00 97.94 87 LYS A CA 1
ATOM 699 C C . LYS A 1 87 ? 8.995 17.763 -26.184 1.00 97.94 87 LYS A C 1
ATOM 701 O O . LYS A 1 87 ? 8.251 18.145 -25.283 1.00 97.94 87 LYS A O 1
ATOM 706 N N . GLU A 1 88 ? 8.613 16.913 -27.135 1.00 98.12 88 GLU A N 1
ATOM 707 C CA . GLU A 1 88 ? 7.253 16.358 -27.211 1.00 98.12 88 GLU A CA 1
ATOM 708 C C . GLU A 1 88 ? 6.898 15.557 -25.953 1.00 98.12 88 GLU A C 1
ATOM 710 O O . GLU A 1 88 ? 5.839 15.747 -25.356 1.00 98.12 88 GLU A O 1
ATOM 715 N N . LEU A 1 89 ? 7.827 14.730 -25.467 1.00 97.94 89 LEU A N 1
ATOM 716 C CA . LEU A 1 89 ? 7.640 13.948 -24.244 1.00 97.94 89 LEU A CA 1
ATOM 717 C C . LEU A 1 89 ? 7.424 14.851 -23.017 1.00 97.94 89 LEU A C 1
ATOM 719 O O . LEU A 1 89 ? 6.602 14.555 -22.149 1.00 97.94 89 LEU A O 1
ATOM 723 N N . THR A 1 90 ? 8.134 15.979 -22.955 1.00 97.19 90 THR A N 1
ATOM 724 C CA . THR A 1 90 ? 7.966 16.981 -21.893 1.00 97.19 90 THR A CA 1
ATOM 725 C C . THR A 1 90 ? 6.612 17.685 -21.990 1.00 97.19 90 THR A C 1
ATOM 727 O O . THR A 1 90 ? 5.941 17.850 -20.972 1.00 97.19 90 THR A O 1
ATOM 730 N N . ASN A 1 91 ? 6.180 18.043 -23.201 1.00 97.12 91 ASN A N 1
ATOM 731 C CA . ASN A 1 91 ? 4.881 18.664 -23.455 1.00 97.12 91 ASN A CA 1
ATOM 732 C C . ASN A 1 91 ? 3.723 17.741 -23.035 1.00 97.12 91 ASN A C 1
ATOM 734 O O . ASN A 1 91 ? 2.852 18.144 -22.268 1.00 97.12 91 ASN A O 1
ATOM 738 N N . ILE A 1 92 ? 3.764 16.469 -23.443 1.00 97.25 92 ILE A N 1
ATOM 739 C CA . ILE A 1 92 ? 2.754 15.468 -23.066 1.00 97.25 92 ILE A CA 1
ATOM 740 C C . ILE A 1 92 ? 2.676 15.315 -21.541 1.00 97.25 92 ILE A C 1
ATOM 742 O O . ILE A 1 92 ? 1.585 15.312 -20.974 1.00 97.25 92 ILE A O 1
ATOM 746 N N . LYS A 1 93 ? 3.823 15.246 -20.849 1.00 95.12 93 LYS A N 1
ATOM 747 C CA . LYS A 1 93 ? 3.856 15.177 -19.376 1.00 95.12 93 LYS A CA 1
ATOM 748 C C . LYS A 1 93 ? 3.197 16.391 -18.720 1.00 95.12 93 LYS A C 1
ATOM 750 O O . LYS A 1 93 ? 2.450 16.222 -17.761 1.00 95.12 93 LYS A O 1
ATOM 755 N N . GLN A 1 94 ? 3.457 17.596 -19.228 1.00 93.56 94 GLN A N 1
ATOM 756 C CA . GLN A 1 94 ? 2.839 18.822 -18.715 1.00 93.56 94 GLN A CA 1
ATOM 757 C C . GLN A 1 94 ? 1.327 18.836 -18.949 1.00 93.56 94 GLN A C 1
ATOM 759 O O . GLN A 1 94 ? 0.579 19.187 -18.043 1.00 93.56 94 GLN A O 1
ATOM 764 N N . GLN A 1 95 ? 0.869 18.407 -20.127 1.00 93.44 95 GLN A N 1
ATOM 765 C CA . GLN A 1 95 ? -0.561 18.314 -20.426 1.00 93.44 95 GLN A CA 1
ATOM 766 C C . GLN A 1 95 ? -1.273 17.350 -19.476 1.00 93.44 95 GLN A C 1
ATOM 768 O O . GLN A 1 95 ? -2.304 17.718 -18.929 1.00 93.44 95 GLN A O 1
ATOM 773 N N . ILE A 1 96 ? -0.697 16.170 -19.216 1.00 91.25 96 ILE A N 1
ATOM 774 C CA . ILE A 1 96 ? -1.259 15.188 -18.274 1.00 91.25 96 ILE A CA 1
ATOM 775 C C . ILE A 1 96 ? -1.341 15.761 -16.855 1.00 91.25 96 ILE A C 1
ATOM 777 O O . ILE A 1 96 ? -2.357 15.592 -16.189 1.00 91.25 96 ILE A O 1
ATOM 781 N N . GLN A 1 97 ? -0.300 16.464 -16.398 1.00 85.44 97 GLN A N 1
ATOM 782 C CA . GLN A 1 97 ? -0.283 17.078 -15.066 1.00 85.44 97 GLN A CA 1
ATOM 783 C C . GLN A 1 97 ? -1.353 18.170 -14.898 1.00 85.44 97 GLN A C 1
ATOM 785 O O . GLN A 1 97 ? -1.794 18.423 -13.780 1.00 85.44 97 GLN A O 1
ATOM 790 N N . ASN A 1 98 ? -1.756 18.807 -15.999 1.00 85.38 98 ASN A N 1
ATOM 791 C CA . ASN A 1 98 ? -2.754 19.873 -16.023 1.00 85.38 98 ASN A CA 1
ATOM 792 C C . ASN A 1 98 ? -4.184 19.364 -16.266 1.00 85.38 98 ASN A C 1
ATOM 794 O O . ASN A 1 98 ? -5.093 20.183 -16.391 1.00 85.38 98 ASN A O 1
ATOM 798 N N . ILE A 1 99 ? -4.401 18.047 -16.369 1.00 87.25 99 ILE A N 1
ATOM 799 C CA . ILE A 1 99 ? -5.754 17.489 -16.437 1.00 87.25 99 ILE A CA 1
ATOM 800 C C . ILE A 1 99 ? -6.418 17.721 -15.077 1.00 87.25 99 ILE A C 1
ATOM 802 O O . ILE A 1 99 ? -6.011 17.139 -14.074 1.00 87.25 99 ILE A O 1
ATOM 806 N N . ASP A 1 100 ? -7.429 18.585 -15.056 1.00 81.25 100 ASP A N 1
ATOM 807 C CA . ASP A 1 100 ? -8.245 18.857 -13.877 1.00 81.25 100 ASP A CA 1
ATOM 808 C C . ASP A 1 100 ? -9.416 17.863 -13.805 1.00 81.25 100 ASP A C 1
ATOM 810 O O . ASP A 1 100 ? -10.255 17.810 -14.705 1.00 81.25 100 ASP A O 1
ATOM 814 N N . ASP A 1 101 ? -9.465 17.059 -12.741 1.00 85.12 101 ASP A N 1
ATOM 815 C CA . ASP A 1 101 ? -10.549 16.113 -12.454 1.00 85.12 101 ASP A CA 1
ATOM 816 C C . ASP A 1 101 ? -11.590 16.676 -11.464 1.00 85.12 101 ASP A C 1
ATOM 818 O O . ASP A 1 101 ? -12.514 15.961 -11.052 1.00 85.12 101 ASP A O 1
ATOM 822 N N . SER A 1 102 ? -11.470 17.960 -11.097 1.00 87.75 102 SER A N 1
ATOM 823 C CA . SER A 1 102 ? -12.312 18.619 -10.098 1.00 87.75 102 SER A CA 1
ATOM 824 C C . SER A 1 102 ? -13.803 18.543 -10.432 1.00 87.75 102 SER A C 1
ATOM 826 O O . SER A 1 102 ? -14.598 18.206 -9.554 1.00 87.75 102 SER A O 1
ATOM 828 N N . GLU A 1 103 ? -14.190 18.751 -11.694 1.00 84.62 103 GLU A N 1
ATOM 829 C CA . GLU A 1 103 ? -15.591 18.689 -12.134 1.00 84.62 103 GLU A CA 1
ATOM 830 C C . GLU A 1 103 ? -16.198 17.288 -11.950 1.00 84.62 103 GLU A C 1
ATOM 832 O O . GLU A 1 103 ? -17.307 17.151 -11.424 1.00 84.62 103 GLU A O 1
ATOM 837 N N . ILE A 1 104 ? -15.457 16.231 -12.308 1.00 88.75 104 ILE A N 1
ATOM 838 C CA . ILE A 1 104 ? -15.891 14.833 -12.144 1.00 88.75 104 ILE A CA 1
ATOM 839 C C . ILE A 1 104 ? -16.022 14.500 -10.656 1.00 88.75 104 ILE A C 1
ATOM 841 O O . ILE A 1 104 ? -17.013 13.902 -10.225 1.00 88.75 104 ILE A O 1
ATOM 845 N N . LYS A 1 105 ? -15.043 14.920 -9.849 1.00 91.06 105 LYS A N 1
ATOM 846 C CA . LYS A 1 105 ? -15.047 14.716 -8.399 1.00 91.06 105 LYS A CA 1
ATOM 847 C C . LYS A 1 105 ? -16.234 15.411 -7.738 1.00 91.06 105 LYS A C 1
ATOM 849 O O . LYS A 1 105 ? -16.918 14.796 -6.918 1.00 91.06 105 LYS A O 1
ATOM 854 N N . THR A 1 106 ? -16.505 16.660 -8.109 1.00 91.62 106 THR A N 1
ATOM 855 C CA . THR A 1 106 ? -17.658 17.420 -7.621 1.00 91.62 106 THR A CA 1
ATOM 856 C C . THR A 1 106 ? -18.969 16.752 -8.022 1.00 91.62 106 THR A C 1
ATOM 858 O O . THR A 1 106 ? -19.844 16.593 -7.172 1.00 91.62 106 THR A O 1
ATOM 861 N N . TYR A 1 107 ? -19.096 16.293 -9.269 1.00 91.50 107 TYR A N 1
ATOM 862 C CA . TYR A 1 107 ? -20.288 15.585 -9.729 1.00 91.50 107 TYR A CA 1
ATOM 863 C C . TYR A 1 107 ? -20.550 14.307 -8.917 1.00 91.50 107 TYR A C 1
ATOM 865 O O . TYR A 1 107 ? -21.651 14.123 -8.401 1.00 91.50 107 TYR A O 1
ATOM 873 N N . ILE A 1 108 ? -19.538 13.456 -8.717 1.00 90.50 108 ILE A N 1
ATOM 874 C CA . ILE A 1 108 ? -19.674 12.223 -7.921 1.00 90.50 108 ILE A CA 1
ATOM 875 C C . ILE A 1 108 ? -20.049 12.538 -6.466 1.00 90.50 108 ILE A C 1
ATOM 877 O O . ILE A 1 108 ? -20.925 11.883 -5.902 1.00 90.50 108 ILE A O 1
ATOM 881 N N . GLN A 1 109 ? -19.434 13.558 -5.858 1.00 89.50 109 GLN A N 1
ATOM 882 C CA . GLN A 1 109 ? -19.770 13.979 -4.494 1.00 89.50 109 GLN A CA 1
ATOM 883 C C . GLN A 1 109 ? -21.230 14.429 -4.368 1.00 89.50 109 GLN A C 1
ATOM 885 O O . GLN A 1 109 ? -21.894 14.057 -3.402 1.00 89.50 109 GLN A O 1
ATOM 890 N N . GLN A 1 110 ? -21.744 15.180 -5.345 1.00 89.19 110 GLN A N 1
ATOM 891 C CA . GLN A 1 110 ? -23.153 15.577 -5.381 1.00 89.19 110 GLN A CA 1
ATOM 892 C C . GLN A 1 110 ? -24.079 14.362 -5.515 1.00 89.19 110 GLN A C 1
ATOM 894 O O . GLN A 1 110 ? -25.071 14.282 -4.799 1.00 89.19 110 GLN A O 1
ATOM 899 N N . GLN A 1 111 ? -23.744 13.390 -6.373 1.00 87.19 111 GLN A N 1
ATOM 900 C CA . GLN A 1 111 ? -24.542 12.166 -6.514 1.00 87.19 111 GLN A CA 1
ATOM 901 C C . GLN A 1 111 ? -24.605 11.364 -5.207 1.00 87.19 111 GLN A C 1
ATOM 903 O O . GLN A 1 111 ? -25.681 10.912 -4.836 1.00 87.19 111 GLN A O 1
ATOM 908 N N . ILE A 1 112 ? -23.490 11.239 -4.477 1.00 85.69 112 ILE A N 1
ATOM 909 C CA . ILE A 1 112 ? -23.448 10.538 -3.181 1.00 85.69 112 ILE A CA 1
ATOM 910 C C . ILE A 1 112 ? -24.330 11.234 -2.135 1.00 85.69 112 ILE A C 1
ATOM 912 O O . ILE A 1 112 ? -25.034 10.554 -1.397 1.00 85.69 112 ILE A O 1
ATOM 916 N N . GLN A 1 113 ? -24.324 12.572 -2.080 1.00 78.19 113 GLN A N 1
ATOM 917 C CA . GLN A 1 113 ? -25.184 13.331 -1.156 1.00 78.19 113 GLN A CA 1
ATOM 918 C C . GLN A 1 113 ? -26.678 13.204 -1.482 1.00 78.19 113 GLN A C 1
ATOM 920 O O . GLN A 1 113 ? -27.510 13.388 -0.601 1.00 78.19 113 GLN A O 1
ATOM 925 N N . ASN A 1 114 ? -27.016 12.874 -2.730 1.00 77.50 114 ASN A N 1
ATOM 926 C CA . ASN A 1 114 ? -28.396 12.703 -3.182 1.00 77.50 114 ASN A CA 1
ATOM 927 C C . ASN A 1 114 ? -28.915 11.263 -3.031 1.00 77.50 114 ASN A C 1
ATOM 929 O O . ASN A 1 114 ? -30.051 10.992 -3.420 1.00 77.50 114 ASN A O 1
ATOM 933 N N . ILE A 1 115 ? -28.112 10.333 -2.502 1.00 82.31 115 ILE A N 1
ATOM 934 C CA . ILE A 1 115 ? -28.594 8.990 -2.166 1.00 82.31 115 ILE A CA 1
ATOM 935 C C . ILE A 1 115 ? -29.485 9.117 -0.928 1.00 82.31 115 ILE A C 1
ATOM 937 O O . ILE A 1 115 ? -28.995 9.302 0.183 1.00 82.31 115 ILE A O 1
ATOM 941 N N . ASP A 1 116 ? -30.796 9.038 -1.137 1.00 78.38 116 ASP A N 1
ATOM 942 C CA . ASP A 1 116 ? -31.789 9.079 -0.069 1.00 78.38 116 ASP A CA 1
ATOM 943 C C . ASP A 1 116 ? -31.945 7.694 0.582 1.00 78.38 116 ASP A C 1
ATOM 945 O O . ASP A 1 116 ? -32.360 6.731 -0.064 1.00 78.38 116 ASP A O 1
ATOM 949 N N . ASP A 1 117 ? -31.600 7.585 1.868 1.00 82.25 117 ASP A N 1
ATOM 950 C CA . ASP A 1 117 ? -31.795 6.384 2.687 1.00 82.25 117 ASP A CA 1
ATOM 951 C C . ASP A 1 117 ? -33.100 6.423 3.509 1.00 82.25 117 ASP A C 1
ATOM 953 O O . ASP A 1 117 ? -33.366 5.512 4.307 1.00 82.25 117 ASP A O 1
ATOM 957 N N . SER A 1 118 ? -33.937 7.452 3.307 1.00 85.75 118 SER A N 1
ATOM 958 C CA . SER A 1 118 ? -35.155 7.690 4.083 1.00 85.75 118 SER A CA 1
ATOM 959 C C . SER A 1 118 ? -36.133 6.519 4.019 1.00 85.75 118 SER A C 1
ATOM 961 O O . SER A 1 118 ? -36.633 6.100 5.063 1.00 85.75 118 SER A O 1
ATOM 963 N N . GLU A 1 119 ? -36.339 5.914 2.844 1.00 83.62 119 GLU A N 1
ATOM 964 C CA . GLU A 1 119 ? -37.238 4.766 2.670 1.00 83.62 119 GLU A CA 1
ATOM 965 C C . GLU A 1 119 ? -36.783 3.546 3.487 1.00 83.62 119 GLU A C 1
ATOM 967 O O . GLU A 1 119 ? -37.590 2.911 4.173 1.00 83.62 119 GLU A O 1
ATOM 972 N N . ILE A 1 120 ? -35.476 3.250 3.492 1.00 87.31 120 ILE A N 1
ATOM 973 C CA . ILE A 1 120 ? -34.890 2.145 4.268 1.00 87.31 120 ILE A CA 1
ATOM 974 C C . ILE A 1 120 ? -35.029 2.425 5.767 1.00 87.31 120 ILE A C 1
ATOM 976 O O . ILE A 1 120 ? -35.418 1.545 6.541 1.00 87.31 120 ILE A O 1
ATOM 980 N N . LYS A 1 121 ? -34.754 3.663 6.190 1.00 89.12 121 LYS A N 1
ATOM 981 C CA . LYS A 1 121 ? -34.872 4.090 7.587 1.00 89.12 121 LYS A CA 1
ATOM 982 C C . LYS A 1 121 ? -36.312 4.000 8.089 1.00 89.12 121 LYS A C 1
ATOM 984 O O . LYS A 1 121 ? -36.543 3.469 9.176 1.00 89.12 121 LYS A O 1
ATOM 989 N N . THR A 1 122 ? -37.276 4.477 7.302 1.00 91.38 122 THR A N 1
ATOM 990 C CA . THR A 1 122 ? -38.707 4.375 7.608 1.00 91.38 122 THR A CA 1
ATOM 991 C C . THR A 1 122 ? -39.134 2.912 7.698 1.00 91.38 122 THR A C 1
ATOM 993 O O . THR A 1 122 ? -39.802 2.541 8.663 1.00 91.38 122 THR A O 1
ATOM 996 N N . TYR A 1 123 ? -38.707 2.064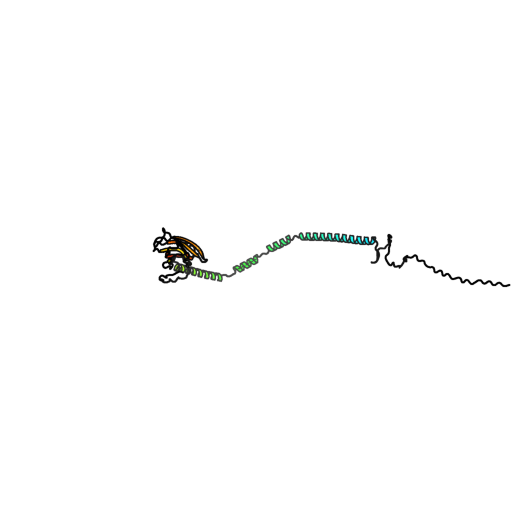 6.759 1.00 91.81 123 TYR A N 1
ATOM 997 C CA . TYR A 1 123 ? -39.022 0.636 6.787 1.00 91.81 123 TYR A CA 1
ATOM 998 C C . TYR A 1 123 ? -38.507 -0.040 8.066 1.00 91.81 123 TYR A C 1
ATOM 1000 O O . TYR A 1 123 ? -39.276 -0.696 8.767 1.00 91.81 123 TYR A O 1
ATOM 1008 N N . ILE A 1 124 ? -37.239 0.174 8.435 1.00 92.25 124 ILE A N 1
ATOM 1009 C CA . ILE A 1 124 ? -36.655 -0.392 9.663 1.00 92.25 124 ILE A CA 1
ATOM 1010 C C . ILE A 1 124 ? -37.395 0.107 10.914 1.00 92.25 124 ILE A C 1
ATOM 1012 O O . ILE A 1 124 ? -37.693 -0.687 11.806 1.00 92.25 124 ILE A O 1
ATOM 1016 N N . GLN A 1 125 ? -37.738 1.399 10.981 1.00 92.62 125 GLN A N 1
ATOM 1017 C CA . GLN A 1 125 ? -38.496 1.959 12.106 1.00 92.62 125 GLN A CA 1
ATOM 1018 C C . GLN A 1 125 ? -39.876 1.309 12.260 1.00 92.62 125 GLN A C 1
ATOM 1020 O O . GLN A 1 125 ? -40.276 0.993 13.380 1.00 92.62 125 GLN A O 1
ATOM 1025 N N . GLN A 1 126 ? -40.583 1.068 11.154 1.00 93.12 126 GLN A N 1
ATOM 1026 C CA . GLN A 1 126 ? -41.866 0.363 11.172 1.00 93.12 126 GLN A CA 1
ATOM 1027 C C . GLN A 1 126 ? -41.707 -1.085 11.646 1.00 93.12 126 GLN A C 1
ATOM 1029 O O . GLN A 1 126 ? -42.501 -1.541 12.465 1.00 93.12 126 GLN A O 1
ATOM 1034 N N . GLN A 1 127 ? -40.667 -1.797 11.192 1.00 93.62 127 GLN A N 1
ATOM 1035 C CA . GLN A 1 127 ? -40.408 -3.167 11.648 1.00 93.62 127 GLN A CA 1
ATOM 1036 C C . GLN A 1 127 ? -40.155 -3.230 13.159 1.00 93.62 127 GLN A C 1
ATOM 1038 O O . GLN A 1 127 ? -40.698 -4.110 13.814 1.00 93.62 127 GLN A O 1
ATOM 1043 N N . ILE A 1 128 ? -39.400 -2.280 13.725 1.00 92.12 128 ILE A N 1
ATOM 1044 C CA . ILE A 1 128 ? -39.129 -2.217 15.172 1.00 92.12 128 ILE A CA 1
ATOM 1045 C C . ILE A 1 128 ? -40.412 -1.974 15.979 1.00 92.12 128 ILE A C 1
ATOM 1047 O O . ILE A 1 128 ? -40.614 -2.631 16.995 1.00 92.12 128 ILE A O 1
ATOM 1051 N N . GLN A 1 129 ? -41.288 -1.065 15.532 1.00 85.00 129 GLN A N 1
ATOM 1052 C CA . GLN A 1 129 ? -42.555 -0.776 16.225 1.00 85.00 129 GLN A CA 1
ATOM 1053 C C . GLN A 1 129 ? -43.535 -1.958 16.219 1.00 85.00 129 GLN A C 1
ATOM 1055 O O . GLN A 1 129 ? -44.399 -2.041 17.086 1.00 85.00 129 GLN A O 1
ATOM 1060 N N . ASN A 1 130 ? -43.396 -2.876 15.262 1.00 88.19 130 ASN A N 1
ATOM 1061 C CA . ASN A 1 130 ? -44.258 -4.050 15.136 1.00 88.19 130 ASN A CA 1
ATOM 1062 C C . ASN A 1 130 ? -43.753 -5.272 15.924 1.00 88.19 130 ASN A C 1
ATOM 1064 O O . ASN A 1 130 ? -44.383 -6.329 15.867 1.00 88.19 130 ASN A O 1
ATOM 1068 N N . ILE A 1 131 ? -42.623 -5.168 16.632 1.00 90.44 131 ILE A N 1
ATOM 1069 C CA . ILE A 1 131 ? -42.127 -6.258 17.478 1.00 90.44 131 ILE A CA 1
ATOM 1070 C C . ILE A 1 131 ? -43.009 -6.347 18.728 1.00 90.44 131 ILE A C 1
ATOM 1072 O O . ILE A 1 131 ? -43.007 -5.446 19.561 1.00 90.44 131 ILE A O 1
ATOM 1076 N N . ASP A 1 132 ? -43.743 -7.451 18.870 1.00 88.75 132 ASP A N 1
ATOM 1077 C CA . ASP A 1 132 ? -44.503 -7.764 20.083 1.00 88.75 132 ASP A CA 1
ATOM 1078 C C . ASP A 1 132 ? -43.553 -8.217 21.207 1.00 88.75 132 ASP A C 1
ATOM 1080 O O . ASP A 1 132 ? -42.992 -9.315 21.166 1.00 88.75 132 ASP A O 1
ATOM 1084 N N . ASP A 1 133 ? -43.361 -7.360 22.212 1.00 91.25 133 ASP A N 1
ATOM 1085 C CA . ASP A 1 133 ? -42.535 -7.617 23.396 1.00 91.25 133 ASP A CA 1
ATOM 1086 C C . ASP A 1 133 ? -43.360 -7.987 24.646 1.00 91.25 133 ASP A C 1
ATOM 1088 O O . ASP A 1 133 ? -42.807 -8.125 25.743 1.00 91.25 133 ASP A O 1
ATOM 1092 N N . SER A 1 134 ? -44.674 -8.204 24.497 1.00 92.94 134 SER A N 1
ATOM 1093 C CA . SER A 1 134 ? -45.616 -8.395 25.610 1.00 92.94 134 SER A CA 1
ATOM 1094 C C . SER A 1 134 ? -45.219 -9.532 26.559 1.00 92.94 134 SER A C 1
ATOM 1096 O O . SER A 1 134 ? -45.288 -9.387 27.784 1.00 92.94 134 SER A O 1
ATOM 1098 N N . VAL A 1 135 ? -44.724 -10.647 26.012 1.00 90.44 135 VAL A N 1
ATOM 1099 C CA . VAL A 1 135 ? -44.250 -11.807 26.785 1.00 90.44 135 VAL A CA 1
ATOM 1100 C C . VAL A 1 135 ? -43.031 -11.452 27.643 1.00 90.44 135 VAL A C 1
ATOM 1102 O O . VAL A 1 135 ? -42.955 -11.855 28.806 1.00 90.44 135 VAL A O 1
ATOM 1105 N N . ILE A 1 136 ? -42.089 -10.671 27.105 1.00 92.31 136 ILE A N 1
ATOM 1106 C CA . ILE A 1 136 ? -40.876 -10.242 27.820 1.00 92.31 136 ILE A CA 1
ATOM 1107 C C . ILE A 1 136 ? -41.257 -9.274 28.945 1.00 92.31 136 ILE A C 1
ATOM 1109 O O . ILE A 1 136 ? -40.816 -9.447 30.083 1.00 92.31 136 ILE A O 1
ATOM 1113 N N . GLN A 1 137 ? -42.140 -8.311 28.672 1.00 94.00 137 GLN A N 1
ATOM 1114 C CA . GLN A 1 137 ? -42.638 -7.368 29.682 1.00 94.00 137 GLN A CA 1
ATOM 1115 C C . GLN A 1 137 ? -43.352 -8.085 30.840 1.00 94.00 137 GLN A C 1
ATOM 1117 O O . GLN A 1 137 ? -43.167 -7.750 32.019 1.00 94.00 137 GLN A O 1
ATOM 1122 N N . GLN A 1 138 ? -44.123 -9.132 30.533 1.00 94.31 138 GLN A N 1
ATOM 1123 C CA . GLN A 1 138 ? -44.788 -9.955 31.543 1.00 94.31 138 GLN A CA 1
ATOM 1124 C C . GLN A 1 138 ? -43.787 -10.749 32.401 1.00 94.31 138 GLN A C 1
ATOM 1126 O O . GLN A 1 138 ? -43.945 -10.842 33.627 1.00 94.31 138 GLN A O 1
ATOM 1131 N N . GLN A 1 139 ? -42.727 -11.287 31.789 1.00 95.00 139 GLN A N 1
ATOM 1132 C CA . GLN A 1 139 ? -41.648 -11.974 32.506 1.00 95.00 139 GLN A CA 1
ATOM 1133 C C . GLN A 1 139 ? -40.873 -11.019 33.427 1.00 95.00 139 GLN A C 1
ATOM 1135 O O . GLN A 1 139 ? -40.667 -11.350 34.597 1.00 95.00 139 GLN A O 1
ATOM 1140 N N . ILE A 1 140 ? -40.525 -9.814 32.959 1.00 96.69 140 ILE A N 1
ATOM 1141 C CA . ILE A 1 140 ? -39.869 -8.773 33.772 1.00 96.69 140 ILE A CA 1
ATOM 1142 C C . ILE A 1 140 ? -40.733 -8.410 34.983 1.00 96.69 140 ILE A C 1
ATOM 1144 O O . ILE A 1 140 ? -40.245 -8.376 36.114 1.00 96.69 140 ILE A O 1
ATOM 1148 N N . THR A 1 141 ? -42.034 -8.207 34.773 1.00 95.38 141 THR A N 1
ATOM 1149 C CA . THR A 1 141 ? -42.977 -7.909 35.862 1.00 95.38 141 THR A CA 1
ATOM 1150 C C . THR A 1 141 ? -43.004 -9.031 36.905 1.00 95.38 141 THR A C 1
ATOM 1152 O O . THR A 1 141 ? -42.994 -8.774 38.111 1.00 95.38 141 THR A O 1
ATOM 1155 N N . THR A 1 142 ? -42.981 -10.289 36.455 1.00 96.00 142 THR A N 1
ATOM 1156 C CA . THR A 1 142 ? -42.947 -11.463 37.339 1.00 96.00 142 THR A CA 1
ATOM 1157 C C . THR A 1 142 ? -41.660 -11.510 38.164 1.00 96.00 142 THR A C 1
ATOM 1159 O O . THR A 1 142 ? -41.722 -11.688 39.382 1.00 96.00 142 THR A O 1
ATOM 1162 N N . ILE A 1 143 ? -40.504 -11.289 37.533 1.00 96.62 143 ILE A N 1
ATOM 1163 C CA . ILE A 1 143 ? -39.197 -11.256 38.206 1.00 96.62 143 ILE A CA 1
ATOM 1164 C C . ILE A 1 143 ? -39.153 -10.138 39.254 1.00 96.62 143 ILE A C 1
ATOM 1166 O O . ILE A 1 143 ? -38.798 -10.400 40.403 1.00 96.62 143 ILE A O 1
ATOM 1170 N N . ASN A 1 144 ? -39.577 -8.922 38.904 1.00 94.25 144 ASN A N 1
ATOM 1171 C CA . ASN A 1 144 ? -39.576 -7.780 39.825 1.00 94.25 144 ASN A CA 1
ATOM 1172 C C . ASN A 1 144 ? -40.404 -8.056 41.088 1.00 94.25 144 ASN A C 1
ATOM 1174 O O . ASN A 1 144 ? -39.963 -7.775 42.204 1.00 94.25 144 ASN A O 1
ATOM 1178 N N . ASN A 1 145 ? -41.575 -8.679 40.937 1.00 93.94 145 ASN A N 1
ATOM 1179 C CA . ASN A 1 145 ? -42.410 -9.066 42.073 1.00 93.94 145 ASN A CA 1
ATOM 1180 C C . ASN A 1 145 ? -41.733 -10.110 42.981 1.00 93.94 145 ASN A C 1
ATOM 1182 O O . ASN A 1 145 ? -41.880 -10.053 44.206 1.00 93.94 145 ASN A O 1
ATOM 1186 N N . LEU A 1 146 ? -40.976 -11.053 42.409 1.00 95.38 146 LEU A N 1
ATOM 1187 C CA . LEU A 1 146 ? -40.213 -12.044 43.176 1.00 95.38 146 LEU A CA 1
ATOM 1188 C C . LEU A 1 146 ? -39.042 -11.408 43.936 1.00 95.38 146 LEU A C 1
ATOM 1190 O O . LEU A 1 146 ? -38.861 -11.715 45.115 1.00 95.38 146 LEU A O 1
ATOM 1194 N N . VAL A 1 147 ? -38.299 -10.494 43.305 1.00 93.56 147 VAL A N 1
ATOM 1195 C CA . VAL A 1 147 ? -37.188 -9.758 43.938 1.00 93.56 147 VAL A CA 1
ATOM 1196 C C . VAL A 1 147 ? -37.691 -8.944 45.131 1.00 93.56 147 VAL A C 1
ATOM 1198 O O . VAL A 1 147 ? -37.184 -9.096 46.241 1.00 93.56 147 VAL A O 1
ATOM 1201 N N . LEU A 1 148 ? -38.784 -8.192 44.962 1.00 92.00 148 LEU A N 1
ATOM 1202 C CA . LEU A 1 148 ? -39.403 -7.435 46.057 1.00 92.00 148 LEU A CA 1
ATOM 1203 C C . LEU A 1 148 ? -39.819 -8.328 47.238 1.00 92.00 148 LEU A C 1
ATOM 1205 O O . LEU A 1 148 ? -39.781 -7.907 48.398 1.00 92.00 148 LEU A O 1
ATOM 1209 N N . LYS A 1 149 ? -40.235 -9.570 46.964 1.00 91.56 149 LYS A N 1
ATOM 1210 C CA . LYS A 1 149 ? -40.562 -10.551 48.006 1.00 91.56 149 LYS A CA 1
ATOM 1211 C C . LYS A 1 149 ? -39.304 -11.043 48.731 1.00 91.56 149 LYS A C 1
ATOM 1213 O O . LYS A 1 149 ? -39.344 -11.206 49.950 1.00 91.56 149 LYS A O 1
ATOM 1218 N N . GLN A 1 150 ? -38.200 -11.256 48.016 1.00 85.19 150 GLN A N 1
ATOM 1219 C CA . GLN A 1 150 ? -36.918 -11.639 48.613 1.00 85.19 150 GLN A CA 1
ATOM 1220 C C . GLN A 1 150 ? -36.337 -10.527 49.492 1.00 85.19 150 GLN A C 1
ATOM 1222 O O . GLN A 1 150 ? -35.927 -10.817 50.615 1.00 85.19 150 GLN A O 1
ATOM 1227 N N . ASP A 1 151 ? -36.386 -9.268 49.054 1.00 86.38 151 ASP A N 1
ATOM 1228 C CA . ASP A 1 151 ? -35.880 -8.131 49.834 1.00 86.38 151 ASP A CA 1
ATOM 1229 C C . ASP A 1 151 ? -36.610 -7.980 51.171 1.00 86.38 151 ASP A C 1
ATOM 1231 O O . ASP A 1 151 ? -35.989 -7.817 52.224 1.00 86.38 151 ASP A O 1
ATOM 1235 N N . LYS A 1 152 ? -37.940 -8.129 51.165 1.00 86.69 152 LYS A N 1
ATOM 1236 C CA . LYS A 1 152 ? -38.738 -8.131 52.402 1.00 86.69 152 LYS A CA 1
ATOM 1237 C C . LYS A 1 152 ? -38.322 -9.259 53.349 1.00 86.69 152 LYS A C 1
ATOM 1239 O O . LYS A 1 152 ? -38.220 -9.034 54.556 1.00 86.69 152 LYS A O 1
ATOM 1244 N N . ASN A 1 153 ? -38.053 -10.451 52.815 1.00 85.38 153 ASN A N 1
ATOM 1245 C CA . ASN A 1 153 ? -37.594 -11.591 53.609 1.00 85.38 153 ASN A CA 1
ATOM 1246 C C . ASN A 1 153 ? -36.181 -11.368 54.172 1.00 85.38 153 ASN A C 1
ATOM 1248 O O . ASN A 1 153 ? -35.945 -11.674 55.341 1.00 85.38 153 ASN A O 1
ATOM 1252 N N . LYS A 1 154 ? -35.264 -10.793 53.384 1.00 82.25 154 LYS A N 1
ATOM 1253 C CA . LYS A 1 154 ? -33.906 -10.431 53.817 1.00 82.25 154 LYS A CA 1
ATOM 1254 C C . LYS A 1 154 ? -33.939 -9.438 54.977 1.00 82.25 154 LYS A C 1
ATOM 1256 O O . LYS A 1 154 ? -33.334 -9.696 56.011 1.00 82.25 154 LYS A O 1
ATOM 1261 N N . VAL A 1 155 ? -34.722 -8.366 54.863 1.00 82.56 155 VAL A N 1
ATOM 1262 C CA . VAL A 1 155 ? -34.876 -7.370 55.939 1.00 82.56 155 VAL A CA 1
ATOM 1263 C C . VAL A 1 155 ? -35.464 -7.996 57.209 1.00 82.56 155 VAL A C 1
ATOM 1265 O O . VAL A 1 155 ? -35.078 -7.637 58.324 1.00 82.56 155 VAL A O 1
ATOM 1268 N N . ALA A 1 156 ? -36.400 -8.941 57.073 1.00 77.88 156 ALA A N 1
ATOM 1269 C CA . ALA A 1 156 ? -36.958 -9.664 58.215 1.00 77.88 156 ALA A CA 1
ATOM 1270 C C . ALA A 1 156 ? -35.910 -10.559 58.905 1.00 77.88 156 ALA A C 1
ATOM 1272 O O . ALA A 1 156 ? -35.848 -10.592 60.135 1.00 77.88 156 ALA A O 1
ATOM 1273 N N . LEU A 1 157 ? -35.066 -11.240 58.124 1.00 72.69 157 LEU A N 1
ATOM 1274 C CA . LEU A 1 157 ? -33.938 -12.036 58.612 1.00 72.69 157 LEU A CA 1
ATOM 1275 C C . LEU A 1 157 ? -32.895 -11.159 59.318 1.00 72.69 157 LEU A C 1
ATOM 1277 O O . LEU A 1 157 ? -32.529 -11.448 60.455 1.00 72.69 157 LEU A O 1
ATOM 1281 N N . GLU A 1 158 ? -32.484 -10.048 58.710 1.00 71.88 158 GLU A N 1
ATOM 1282 C CA . GLU A 1 158 ? -31.537 -9.102 59.311 1.00 71.88 158 GLU A CA 1
ATOM 1283 C C . GLU A 1 158 ? -32.058 -8.553 60.644 1.00 71.88 158 GLU A C 1
ATOM 1285 O O . GLU A 1 158 ? -31.354 -8.583 61.649 1.00 71.88 158 GLU A O 1
ATOM 1290 N N . LYS A 1 159 ? -33.330 -8.140 60.716 1.00 71.00 159 LYS A N 1
ATOM 1291 C CA . LYS A 1 159 ? -33.932 -7.687 61.982 1.00 71.00 159 LYS A CA 1
ATOM 1292 C C . LYS A 1 159 ? -33.973 -8.773 63.057 1.00 71.00 159 LYS A C 1
ATOM 1294 O O . LYS A 1 159 ? -33.875 -8.433 64.234 1.00 71.00 159 LYS A O 1
ATOM 1299 N N . LYS A 1 160 ? -34.157 -10.039 62.672 1.00 72.19 160 LYS A N 1
ATOM 1300 C CA . LYS A 1 160 ? -34.231 -11.173 63.603 1.00 72.19 160 LYS A CA 1
ATOM 1301 C C . LYS A 1 160 ? -32.859 -11.559 64.159 1.00 72.19 160 LYS A C 1
ATOM 1303 O O . LYS A 1 160 ? -32.784 -11.925 65.325 1.00 72.19 160 LYS A O 1
ATOM 1308 N N . TYR A 1 161 ? -31.805 -11.487 63.346 1.00 56.75 161 TYR A N 1
ATOM 1309 C CA . TYR A 1 161 ? -30.489 -12.034 63.695 1.00 56.75 161 TYR A CA 1
ATOM 1310 C C . TYR A 1 161 ? -29.404 -10.975 63.979 1.00 56.75 161 TYR A C 1
ATOM 1312 O O . TYR A 1 161 ? -28.465 -11.288 64.700 1.00 56.75 161 TYR A O 1
ATOM 1320 N N . LEU A 1 162 ? -29.525 -9.729 63.493 1.00 54.22 162 LEU A N 1
ATOM 1321 C CA . LEU A 1 162 ? -28.524 -8.663 63.708 1.00 54.22 162 LEU A CA 1
ATOM 1322 C C . LEU A 1 162 ? -28.889 -7.647 64.805 1.00 54.22 162 LEU A C 1
ATOM 1324 O O . LEU A 1 162 ? -28.054 -6.826 65.174 1.00 54.22 162 LEU A O 1
ATOM 1328 N N . LYS A 1 163 ? -30.099 -7.681 65.383 1.00 49.72 163 LYS A N 1
ATOM 1329 C CA . LYS A 1 163 ? -30.437 -6.787 66.512 1.00 49.72 163 LYS A CA 1
ATOM 1330 C C . LYS A 1 163 ? -29.732 -7.139 67.829 1.00 49.72 163 LYS A C 1
ATOM 1332 O O . LYS A 1 163 ? -29.834 -6.373 68.781 1.00 49.72 163 LYS A O 1
ATOM 1337 N N . GLU A 1 164 ? -28.980 -8.236 67.875 1.00 48.00 164 GLU A N 1
ATOM 1338 C CA . GLU A 1 164 ? -28.165 -8.615 69.027 1.00 48.00 164 GLU A CA 1
ATOM 1339 C C . GLU A 1 164 ? -26.666 -8.709 68.695 1.00 48.00 164 GLU A C 1
ATOM 1341 O O . GLU A 1 164 ? -26.071 -9.783 68.807 1.00 48.00 164 GLU A O 1
ATOM 1346 N N . GLY A 1 165 ? -26.011 -7.589 68.378 1.00 42.66 165 GLY A N 1
ATOM 1347 C CA . GLY A 1 165 ? -24.581 -7.507 68.674 1.00 42.66 165 GLY A CA 1
ATOM 1348 C C . GLY A 1 165 ? -23.751 -6.467 67.939 1.00 42.66 165 GLY A C 1
ATOM 1349 O O . GLY A 1 165 ? -23.024 -6.815 67.023 1.00 42.66 165 GLY A O 1
ATOM 1350 N N . ASN A 1 166 ? -23.658 -5.274 68.528 1.00 43.91 166 ASN A N 1
ATOM 1351 C CA . ASN A 1 166 ? -22.332 -4.723 68.829 1.00 43.91 166 ASN A CA 1
ATOM 1352 C C . ASN A 1 166 ? -21.820 -5.439 70.095 1.00 43.91 166 ASN A C 1
ATOM 1354 O O . ASN A 1 166 ? -21.767 -4.855 71.176 1.00 43.91 166 ASN A O 1
ATOM 1358 N N . LYS A 1 167 ? -21.606 -6.757 70.009 1.00 45.38 167 LYS A N 1
ATOM 1359 C CA . LYS A 1 167 ? -21.077 -7.557 71.119 1.00 45.38 167 LYS A CA 1
ATOM 1360 C C . LYS A 1 167 ? -19.557 -7.488 71.000 1.00 45.38 167 LYS A C 1
ATOM 1362 O O . LYS A 1 167 ? -18.989 -8.128 70.123 1.00 45.38 167 LYS A O 1
ATOM 1367 N N . SER A 1 168 ? -18.919 -6.690 71.852 1.00 42.44 168 SER A N 1
ATOM 1368 C CA . SER A 1 168 ? -17.488 -6.804 72.113 1.00 42.44 168 SER A CA 1
ATOM 1369 C C . SER A 1 168 ? -17.227 -8.201 72.678 1.00 42.44 168 SER A C 1
ATOM 1371 O O . SER A 1 168 ? -17.793 -8.591 73.702 1.00 42.44 168 SER A O 1
ATOM 1373 N N . TYR A 1 169 ? -16.428 -9.002 71.977 1.00 46.66 169 TYR A N 1
ATOM 1374 C CA . TYR A 1 169 ? -16.068 -10.334 72.448 1.00 46.66 169 TYR A CA 1
ATOM 1375 C C . TYR A 1 169 ? -14.823 -10.217 73.330 1.00 46.66 169 TYR A C 1
ATOM 1377 O O . TYR A 1 169 ? -13.798 -9.692 72.901 1.00 46.66 169 TYR A O 1
ATOM 1385 N N . TYR A 1 170 ? -14.921 -10.688 74.574 1.00 42.38 170 TYR A N 1
ATOM 1386 C CA . TYR A 1 170 ? -13.772 -10.843 75.462 1.00 42.38 170 TYR A CA 1
ATOM 1387 C C . TYR A 1 170 ? -13.106 -12.185 75.167 1.00 42.38 170 TYR A C 1
ATOM 1389 O O . TYR A 1 170 ? -13.728 -13.233 75.341 1.00 42.38 170 TYR A O 1
ATOM 1397 N N . PHE A 1 171 ? -11.840 -12.162 74.757 1.00 43.31 171 PHE A N 1
ATOM 1398 C CA . PHE A 1 171 ? -10.998 -13.355 74.754 1.00 43.31 171 PHE A CA 1
ATOM 1399 C C . PHE A 1 171 ? -9.869 -13.166 75.765 1.00 43.31 171 PHE A C 1
ATOM 1401 O O . PHE A 1 171 ? -9.082 -12.220 75.663 1.00 43.31 171 PHE A O 1
ATOM 1408 N N . THR A 1 172 ? -9.796 -14.066 76.742 1.00 46.56 172 THR A N 1
ATOM 1409 C CA . THR A 1 172 ? -8.645 -14.196 77.637 1.00 46.56 172 THR A CA 1
ATOM 1410 C C . THR A 1 172 ? -7.668 -15.159 76.989 1.00 46.56 172 THR A C 1
ATOM 1412 O O . THR A 1 172 ? -8.019 -16.310 76.725 1.00 46.56 172 THR A O 1
ATOM 1415 N N . LEU A 1 173 ? -6.450 -14.697 76.705 1.00 47.44 173 LEU A N 1
ATOM 1416 C CA . LEU A 1 173 ? -5.413 -15.588 76.198 1.00 47.44 173 LEU A CA 1
ATOM 1417 C C . LEU A 1 173 ? -5.083 -16.639 77.273 1.00 47.44 173 LEU A C 1
ATOM 1419 O O . LEU A 1 173 ? -4.941 -16.271 78.441 1.00 47.44 173 LEU A O 1
ATOM 1423 N N . PRO A 1 174 ? -4.948 -17.932 76.921 1.00 39.94 174 PRO A N 1
ATOM 1424 C CA . PRO A 1 174 ? -4.792 -19.026 77.880 1.00 39.94 174 PRO A CA 1
ATOM 1425 C C . PRO A 1 174 ? -3.364 -19.110 78.445 1.00 39.94 174 PRO A C 1
ATOM 1427 O O . PRO A 1 174 ? -2.825 -20.199 78.630 1.00 39.94 174 PRO A O 1
ATOM 1430 N N . PHE A 1 175 ? -2.719 -17.977 78.719 1.00 46.16 175 PHE A N 1
ATOM 1431 C CA . PHE A 1 175 ? -1.422 -17.975 79.378 1.00 46.16 175 PHE A CA 1
ATOM 1432 C C . PHE A 1 175 ? -1.640 -18.127 80.883 1.00 46.16 175 PHE A C 1
ATOM 1434 O O . PHE A 1 175 ? -1.792 -17.151 81.619 1.00 46.16 175 PHE A O 1
ATOM 1441 N N . GLY A 1 176 ? -1.683 -19.372 81.359 1.00 41.94 176 GLY A N 1
ATOM 1442 C CA . GLY A 1 176 ? -1.463 -19.647 82.776 1.00 41.94 176 GLY A CA 1
ATOM 1443 C C . GLY A 1 176 ? -0.120 -19.037 83.185 1.00 41.94 176 GLY A C 1
ATOM 1444 O O . GLY A 1 176 ? 0.854 -19.258 82.481 1.00 41.94 176 GLY A O 1
ATOM 1445 N N . ARG A 1 177 ? -0.101 -18.221 84.255 1.00 42.50 177 ARG A N 1
ATOM 1446 C CA . ARG A 1 177 ? 1.073 -17.517 84.831 1.00 42.50 177 ARG A CA 1
ATOM 1447 C C . ARG A 1 177 ? 2.365 -17.667 84.005 1.00 42.50 177 ARG A C 1
ATOM 1449 O O . ARG A 1 177 ? 3.161 -18.561 84.282 1.00 42.50 177 ARG A O 1
ATOM 1456 N N . LEU A 1 178 ? 2.615 -16.756 83.062 1.00 45.69 178 LEU A N 1
ATOM 1457 C CA . LEU A 1 178 ? 3.959 -16.612 82.490 1.00 45.69 178 LEU A CA 1
ATOM 1458 C C . LEU A 1 178 ? 4.887 -16.223 83.639 1.00 45.69 178 LEU A C 1
ATOM 1460 O O . LEU A 1 178 ? 4.594 -15.243 84.310 1.00 45.69 178 LEU A O 1
ATOM 1464 N N . SER A 1 179 ? 5.929 -16.991 83.934 1.00 45.91 179 SER A N 1
ATOM 1465 C CA . SER A 1 179 ? 6.958 -16.662 84.929 1.00 45.91 179 SER A CA 1
ATOM 1466 C C . SER A 1 179 ? 8.297 -16.962 84.283 1.00 45.91 179 SER A C 1
ATOM 1468 O O . SER A 1 179 ? 8.772 -18.092 84.348 1.00 45.91 179 SER A O 1
ATOM 1470 N N . ILE A 1 180 ? 8.872 -15.968 83.618 1.00 48.97 180 ILE A N 1
ATOM 1471 C CA . ILE A 1 180 ? 10.125 -16.134 82.890 1.00 48.97 180 I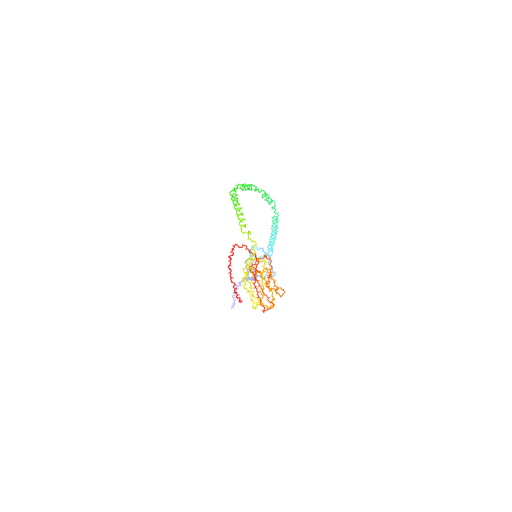LE A CA 1
ATOM 1472 C C . ILE A 1 180 ? 11.254 -15.933 83.898 1.00 48.97 180 ILE A C 1
ATOM 1474 O O . ILE A 1 180 ? 11.384 -14.842 84.446 1.00 48.97 180 ILE A O 1
ATOM 1478 N N . ARG A 1 181 ? 12.026 -16.992 84.170 1.00 41.59 181 ARG A N 1
ATOM 1479 C CA . ARG A 1 181 ? 13.330 -16.892 84.837 1.00 41.59 181 ARG A CA 1
ATOM 1480 C C . ARG A 1 181 ? 14.395 -16.795 83.753 1.00 41.59 181 ARG A C 1
ATOM 1482 O O . ARG A 1 181 ? 14.470 -17.715 82.947 1.00 41.59 181 ARG A O 1
ATOM 1489 N N . TYR A 1 182 ? 15.189 -15.722 83.762 1.00 42.47 182 TYR A N 1
ATOM 1490 C CA . TYR A 1 182 ? 16.172 -15.371 82.721 1.00 42.47 182 TYR A CA 1
ATOM 1491 C C . TYR A 1 182 ? 15.531 -15.053 81.358 1.00 42.47 182 TYR A C 1
ATOM 1493 O O . TYR A 1 182 ? 15.557 -15.859 80.432 1.00 42.47 182 TYR A O 1
ATOM 1501 N N . ALA A 1 183 ? 14.933 -13.866 81.236 1.00 39.59 183 ALA A N 1
ATOM 1502 C CA . ALA A 1 183 ? 14.301 -13.405 80.001 1.00 39.59 183 ALA A CA 1
ATOM 1503 C C . ALA A 1 183 ? 15.342 -13.121 78.900 1.00 39.59 183 ALA A C 1
ATOM 1505 O O . ALA A 1 183 ? 15.886 -12.022 78.813 1.00 39.59 183 ALA A O 1
ATOM 1506 N N . SER A 1 184 ? 15.613 -14.102 78.034 1.00 32.78 184 SER A N 1
ATOM 1507 C CA . SER A 1 184 ? 16.422 -13.905 76.827 1.00 32.78 184 SER A CA 1
ATOM 1508 C C . SER A 1 184 ? 15.545 -13.544 75.620 1.00 32.78 184 SER A C 1
ATOM 1510 O O . SER A 1 184 ? 14.807 -14.387 75.130 1.00 32.78 184 SER A O 1
ATOM 1512 N N . VAL A 1 185 ? 15.652 -12.291 75.163 1.00 39.25 185 VAL A N 1
ATOM 1513 C CA . VAL A 1 185 ? 15.472 -11.658 73.824 1.00 39.25 185 VAL A CA 1
ATOM 1514 C C . VAL A 1 185 ? 14.477 -12.204 72.754 1.00 39.25 185 VAL A C 1
ATOM 1516 O O . VAL A 1 185 ? 14.217 -11.472 71.803 1.00 39.25 185 VAL A O 1
ATOM 1519 N N . THR A 1 186 ? 13.827 -13.371 72.832 1.00 37.34 186 THR A N 1
ATOM 1520 C CA . THR A 1 186 ? 12.980 -13.880 71.719 1.00 37.34 186 THR A CA 1
ATOM 1521 C C . THR A 1 186 ? 11.721 -14.671 72.107 1.00 37.34 186 THR A C 1
ATOM 1523 O O . THR A 1 186 ? 11.328 -15.580 71.377 1.00 37.34 186 THR A O 1
ATOM 1526 N N . ASP A 1 187 ? 11.017 -14.309 73.179 1.00 39.88 187 ASP A N 1
ATOM 1527 C CA . ASP A 1 187 ? 9.713 -14.923 73.481 1.00 39.88 187 ASP A CA 1
ATOM 1528 C C . ASP A 1 187 ? 8.590 -14.268 72.652 1.00 39.88 187 ASP A C 1
ATOM 1530 O O . ASP A 1 187 ? 8.090 -13.191 72.980 1.00 39.88 187 ASP A O 1
ATOM 1534 N N . ASN A 1 188 ? 8.199 -14.902 71.538 1.00 45.59 188 ASN A N 1
ATOM 1535 C CA . ASN A 1 188 ? 7.110 -14.437 70.671 1.00 45.59 188 ASN A CA 1
ATOM 1536 C C . ASN A 1 188 ? 5.766 -15.050 71.093 1.00 45.59 188 ASN A C 1
ATOM 1538 O O . ASN A 1 188 ? 5.545 -16.251 70.948 1.00 45.59 188 ASN A O 1
ATOM 1542 N N . ILE A 1 189 ? 4.826 -14.214 71.537 1.00 51.78 189 ILE A N 1
ATOM 1543 C CA . ILE A 1 189 ? 3.414 -14.602 71.649 1.00 51.78 189 ILE A CA 1
ATOM 1544 C C . ILE A 1 189 ? 2.785 -14.501 70.255 1.00 51.78 189 ILE A C 1
ATOM 1546 O O . ILE A 1 189 ? 2.491 -13.391 69.844 1.00 51.78 189 ILE A O 1
ATOM 1550 N N . ASP A 1 190 ? 2.562 -15.607 69.539 1.00 51.28 190 ASP A N 1
ATOM 1551 C CA . ASP A 1 190 ? 1.925 -15.599 68.209 1.00 51.28 190 ASP A CA 1
ATOM 1552 C C . ASP A 1 190 ? 0.520 -16.252 68.271 1.00 51.28 190 ASP A C 1
ATOM 1554 O O . ASP A 1 190 ? 0.391 -17.438 68.579 1.00 51.28 190 ASP A O 1
ATOM 1558 N N . GLN A 1 191 ? -0.551 -15.503 67.960 1.00 55.78 191 GLN A N 1
ATOM 1559 C CA . GLN A 1 191 ? -1.924 -16.043 67.855 1.00 55.78 191 GLN A CA 1
ATOM 1560 C C . GLN A 1 191 ? -2.584 -15.694 66.515 1.00 55.78 191 GLN A C 1
ATOM 1562 O O . GLN A 1 191 ? -2.532 -14.541 66.100 1.00 55.78 191 GLN A O 1
ATOM 1567 N N . LEU A 1 192 ? -3.231 -16.678 65.873 1.00 54.22 192 LEU A N 1
ATOM 1568 C CA . LEU A 1 192 ? -4.007 -16.520 64.634 1.00 54.22 192 LEU A CA 1
ATOM 1569 C C . LEU A 1 192 ? -5.437 -16.034 64.936 1.00 54.22 192 LEU A C 1
ATOM 1571 O O . LEU A 1 192 ? -6.202 -16.754 65.578 1.00 54.22 192 LEU A O 1
ATOM 1575 N N . LEU A 1 193 ? -5.812 -14.840 64.474 1.00 62.25 193 LEU A N 1
ATOM 1576 C CA . LEU A 1 193 ? -7.133 -14.225 64.687 1.00 62.25 193 LEU A CA 1
ATOM 1577 C C . LEU A 1 193 ? -7.466 -13.305 63.514 1.00 62.25 193 LEU A C 1
ATOM 1579 O O . LEU A 1 193 ? -6.680 -12.403 63.326 1.00 62.25 193 LEU A O 1
ATOM 1583 N N . LYS A 1 194 ? -8.612 -13.420 62.820 1.00 66.56 194 LYS A N 1
ATOM 1584 C CA . LYS A 1 194 ? -9.042 -12.431 61.801 1.00 66.56 194 LYS A CA 1
ATOM 1585 C C . LYS A 1 194 ? -9.976 -11.378 62.405 1.00 66.56 194 LYS A C 1
ATOM 1587 O O . LYS A 1 194 ? -11.202 -11.486 62.309 1.00 66.56 194 LYS A O 1
ATOM 1592 N N . VAL A 1 195 ? -9.409 -10.404 63.115 1.00 69.38 195 VAL A N 1
ATOM 1593 C CA . VAL A 1 195 ? -10.177 -9.484 63.979 1.00 69.38 195 VAL A CA 1
ATOM 1594 C C . VAL A 1 195 ? -9.648 -8.053 63.935 1.00 69.38 195 VAL A C 1
ATOM 1596 O O . VAL A 1 195 ? -8.482 -7.821 63.632 1.00 69.38 195 VAL A O 1
ATOM 1599 N N . LYS A 1 196 ? -10.488 -7.074 64.272 1.00 75.81 196 LYS A N 1
ATOM 1600 C CA . LYS A 1 196 ? -10.050 -5.711 64.599 1.00 75.81 196 LYS A CA 1
ATOM 1601 C C . LYS A 1 196 ? -9.890 -5.602 66.099 1.00 75.81 196 LYS A C 1
ATOM 1603 O O . LYS A 1 196 ? -10.886 -5.552 66.808 1.00 75.81 196 LYS A O 1
ATOM 1608 N N . VAL A 1 197 ? -8.658 -5.553 66.589 1.00 73.69 197 VAL A N 1
ATOM 1609 C CA . VAL A 1 197 ? -8.414 -5.265 68.008 1.00 73.69 197 VAL A CA 1
ATOM 1610 C C . VAL A 1 197 ? -8.676 -3.787 68.245 1.00 73.69 197 VAL A C 1
ATOM 1612 O O . VAL A 1 197 ? -8.151 -2.965 67.498 1.00 73.69 197 VAL A O 1
ATOM 1615 N N . GLU A 1 198 ? -9.460 -3.459 69.269 1.00 81.81 198 GLU A N 1
ATOM 1616 C CA . GLU A 1 198 ? -9.712 -2.092 69.744 1.00 81.81 198 GLU A CA 1
ATOM 1617 C C . GLU A 1 198 ? -8.855 -1.756 70.964 1.00 81.81 198 GLU A C 1
ATOM 1619 O O . GLU A 1 198 ? -8.373 -0.633 71.141 1.00 81.81 198 GLU A O 1
ATOM 1624 N N . THR A 1 199 ? -8.704 -2.718 71.874 1.00 78.75 199 THR A N 1
ATOM 1625 C CA . THR A 1 199 ? -7.996 -2.502 73.134 1.00 78.75 199 THR A CA 1
ATOM 1626 C C . THR A 1 199 ? -7.399 -3.800 73.646 1.00 78.75 199 THR A C 1
ATOM 1628 O O . THR A 1 199 ? -8.031 -4.852 73.613 1.00 78.75 199 THR A O 1
ATOM 1631 N N . THR A 1 200 ? -6.168 -3.716 74.134 1.00 78.88 200 THR A N 1
ATOM 1632 C CA . THR A 1 200 ? -5.448 -4.801 74.798 1.00 78.88 200 THR A CA 1
ATOM 1633 C C . THR A 1 200 ? -5.278 -4.457 76.270 1.00 78.88 200 THR A C 1
ATOM 1635 O O . THR A 1 200 ? -4.909 -3.332 76.602 1.00 78.88 200 THR A O 1
ATOM 1638 N N . PHE A 1 201 ? -5.512 -5.428 77.145 1.00 79.00 201 PHE A N 1
ATOM 1639 C CA . PHE A 1 201 ? -5.338 -5.299 78.582 1.00 79.00 201 PHE A CA 1
ATOM 1640 C C . PHE A 1 201 ? -4.382 -6.357 79.104 1.00 79.00 201 PHE A C 1
ATOM 1642 O O . PHE A 1 201 ? -4.501 -7.519 78.726 1.00 79.00 201 PHE A O 1
ATOM 1649 N N . PHE A 1 202 ? -3.494 -6.001 80.026 1.00 74.50 202 PHE A N 1
ATOM 1650 C CA . PHE A 1 202 ? -2.669 -6.998 80.706 1.00 74.50 202 PHE A CA 1
ATOM 1651 C C . PHE A 1 202 ? -2.352 -6.624 82.151 1.00 74.50 202 PHE A C 1
ATOM 1653 O O . PHE A 1 202 ? -2.360 -5.451 82.518 1.00 74.50 202 PHE A O 1
ATOM 1660 N N . ARG A 1 203 ? -2.058 -7.631 82.979 1.00 72.19 203 ARG A N 1
ATOM 1661 C CA . ARG A 1 203 ? -1.573 -7.453 84.355 1.00 72.19 203 ARG A CA 1
ATOM 1662 C C . ARG A 1 203 ? -0.193 -8.050 84.527 1.00 72.19 203 ARG A C 1
ATOM 1664 O O . ARG A 1 203 ? 0.056 -9.183 84.116 1.00 72.19 203 ARG A O 1
ATOM 1671 N N . GLN A 1 204 ? 0.668 -7.308 85.212 1.00 66.56 204 GLN A N 1
ATOM 1672 C CA . GLN A 1 204 ? 1.962 -7.803 85.660 1.00 66.56 204 GLN A CA 1
ATOM 1673 C C . GLN A 1 204 ? 1.832 -8.394 87.073 1.00 66.56 204 GLN A C 1
ATOM 1675 O O . GLN A 1 204 ? 1.262 -7.788 87.982 1.00 66.56 204 GLN A O 1
ATOM 1680 N N . ASN A 1 205 ? 2.337 -9.611 87.245 1.00 61.69 205 ASN A N 1
ATOM 1681 C CA . ASN A 1 205 ? 2.313 -10.379 88.481 1.00 61.69 205 ASN A CA 1
ATOM 1682 C C . ASN A 1 205 ? 3.621 -10.120 89.237 1.00 61.69 205 ASN A C 1
ATOM 1684 O O . ASN A 1 205 ? 4.701 -10.375 88.713 1.00 61.69 205 ASN A O 1
ATOM 1688 N N . PHE A 1 206 ? 3.540 -9.605 90.463 1.00 58.03 206 PHE A N 1
ATOM 1689 C CA . PHE A 1 206 ? 4.724 -9.230 91.236 1.00 58.03 206 PHE A CA 1
ATOM 1690 C C . PHE A 1 206 ? 4.742 -9.972 92.573 1.00 58.03 206 PHE A C 1
ATOM 1692 O O . PHE A 1 206 ? 3.835 -9.808 93.392 1.00 58.03 206 PHE A O 1
ATOM 1699 N N . ARG A 1 207 ? 5.768 -10.803 92.802 1.00 55.03 207 ARG A N 1
ATOM 1700 C CA . ARG A 1 207 ? 6.003 -11.471 94.098 1.00 55.03 207 ARG A CA 1
ATOM 1701 C C . ARG A 1 207 ? 7.433 -11.356 94.642 1.00 55.03 207 ARG A C 1
ATOM 1703 O O . ARG A 1 207 ? 7.659 -11.846 95.742 1.00 55.03 207 ARG A O 1
ATOM 1710 N N . LEU A 1 208 ? 8.378 -10.703 93.959 1.00 50.00 208 LEU A N 1
ATOM 1711 C CA . LEU A 1 208 ? 9.764 -10.572 94.437 1.00 50.00 208 LEU A CA 1
ATOM 1712 C C . LEU A 1 208 ? 10.291 -9.153 94.190 1.00 50.00 208 LEU A C 1
ATOM 1714 O O . LEU A 1 208 ? 10.191 -8.626 93.093 1.00 50.00 208 LEU A O 1
ATOM 1718 N N . SER A 1 209 ? 10.829 -8.531 95.237 1.00 47.50 209 SER A N 1
ATOM 1719 C CA . SER A 1 209 ? 11.143 -7.103 95.401 1.00 47.50 209 SER A CA 1
ATOM 1720 C C . SER A 1 209 ? 12.340 -6.563 94.594 1.00 47.50 209 SER A C 1
ATOM 1722 O O . SER A 1 209 ? 13.062 -5.696 95.093 1.00 47.50 209 SER A O 1
ATOM 1724 N N . LYS A 1 210 ? 12.579 -7.047 93.370 1.00 53.88 210 LYS A N 1
ATOM 1725 C CA . LYS A 1 210 ? 13.572 -6.460 92.453 1.00 53.88 210 LYS A CA 1
ATOM 1726 C C . LYS A 1 210 ? 12.885 -5.616 91.373 1.00 53.88 210 LYS A C 1
ATOM 1728 O O . LYS A 1 210 ? 11.767 -5.898 90.953 1.00 53.88 210 LYS A O 1
ATOM 1733 N N . LYS A 1 211 ? 13.539 -4.510 91.023 1.00 55.69 211 LYS A N 1
ATOM 1734 C CA . LYS A 1 211 ? 13.044 -3.434 90.157 1.00 55.69 211 LYS A CA 1
ATOM 1735 C C . LYS A 1 211 ? 13.054 -3.899 88.697 1.00 55.69 211 LYS A C 1
ATOM 1737 O O . LYS A 1 211 ? 14.090 -3.804 88.060 1.00 55.69 211 LYS A O 1
ATOM 1742 N N . PHE A 1 212 ? 11.926 -4.393 88.191 1.00 63.31 212 PHE A N 1
ATOM 1743 C CA . PHE A 1 212 ? 11.799 -4.818 86.794 1.00 63.31 212 PHE A CA 1
ATOM 1744 C C . PHE A 1 212 ? 11.429 -3.620 85.906 1.00 63.31 212 PHE A C 1
ATOM 1746 O O . PHE A 1 212 ? 10.290 -3.136 85.974 1.00 63.31 212 PHE A O 1
ATOM 1753 N N . ASN A 1 213 ? 12.371 -3.177 85.073 1.00 70.88 213 ASN A N 1
ATOM 1754 C CA . ASN A 1 213 ? 12.114 -2.261 83.966 1.00 70.88 213 ASN A CA 1
ATOM 1755 C C . ASN A 1 213 ? 12.125 -3.038 82.640 1.00 70.88 213 ASN A C 1
ATOM 1757 O O . ASN A 1 213 ? 13.002 -3.882 82.441 1.00 70.88 213 ASN A O 1
ATOM 1761 N N . ALA A 1 214 ? 11.166 -2.771 81.751 1.00 71.31 214 ALA A N 1
ATOM 1762 C CA . ALA A 1 214 ? 11.189 -3.348 80.409 1.00 71.31 214 ALA A CA 1
ATOM 1763 C C . ALA A 1 214 ? 10.303 -2.606 79.415 1.00 71.31 214 ALA A C 1
ATOM 1765 O O . ALA A 1 214 ? 9.126 -2.329 79.699 1.00 71.31 214 ALA A O 1
ATOM 1766 N N . GLN A 1 215 ? 10.809 -2.509 78.192 1.00 79.38 215 GLN A N 1
ATOM 1767 C CA . GLN A 1 215 ? 10.051 -2.080 77.033 1.00 79.38 215 GLN A CA 1
ATOM 1768 C C . GLN A 1 215 ? 9.195 -3.235 76.506 1.00 79.38 215 GLN A C 1
ATOM 1770 O O . GLN A 1 215 ? 9.659 -4.364 76.338 1.00 79.38 215 GLN A O 1
ATOM 1775 N N . LYS A 1 216 ? 7.922 -2.965 76.221 1.00 78.88 216 LYS A N 1
ATOM 1776 C CA . LYS A 1 216 ? 6.996 -3.895 75.565 1.00 78.88 216 LYS A CA 1
ATOM 1777 C C . LYS A 1 216 ? 6.614 -3.331 74.212 1.00 78.88 216 LYS A C 1
ATOM 1779 O O . LYS A 1 216 ? 6.018 -2.259 74.144 1.00 78.88 216 LYS A O 1
ATOM 1784 N N . VAL A 1 217 ? 6.916 -4.065 73.152 1.00 82.75 217 VAL A N 1
ATOM 1785 C CA . VAL A 1 217 ? 6.575 -3.703 71.776 1.00 82.75 217 VAL A CA 1
ATOM 1786 C C . VAL A 1 217 ? 5.475 -4.638 71.290 1.00 82.75 217 VAL A C 1
ATOM 1788 O O . VAL A 1 217 ? 5.689 -5.837 71.132 1.00 82.75 217 VAL A O 1
ATOM 1791 N N . LEU A 1 218 ? 4.286 -4.092 71.061 1.00 85.00 218 LEU A N 1
ATOM 1792 C CA . LEU A 1 218 ? 3.122 -4.804 70.549 1.00 85.00 218 LEU A CA 1
ATOM 1793 C C . LEU A 1 218 ? 3.017 -4.570 69.041 1.00 85.00 218 LEU A C 1
ATOM 1795 O O . LEU A 1 218 ? 2.953 -3.432 68.569 1.00 85.00 218 LEU A O 1
ATOM 1799 N N . GLN A 1 219 ? 2.980 -5.669 68.305 1.00 85.56 219 GLN A N 1
ATOM 1800 C CA . GLN A 1 219 ? 2.942 -5.767 66.859 1.00 85.56 219 GLN A CA 1
ATOM 1801 C C . GLN A 1 219 ? 1.607 -6.369 66.423 1.00 85.56 219 GLN A C 1
ATOM 1803 O O . GLN A 1 219 ? 1.234 -7.476 66.813 1.00 85.56 219 GLN A O 1
ATOM 1808 N N . PHE A 1 220 ? 0.889 -5.620 65.595 1.00 84.69 220 PHE A N 1
ATOM 1809 C CA . PHE A 1 220 ? -0.378 -6.016 64.997 1.00 84.69 220 PHE A CA 1
ATOM 1810 C C . PHE A 1 220 ? -0.119 -6.312 63.520 1.00 84.69 220 PHE A C 1
ATOM 1812 O O . PHE A 1 220 ? 0.248 -5.403 62.777 1.00 84.69 220 PHE A O 1
ATOM 1819 N N . ILE A 1 221 ? -0.247 -7.569 63.098 1.00 81.06 221 ILE A N 1
ATOM 1820 C CA . ILE A 1 221 ? 0.218 -8.072 61.798 1.00 81.06 221 ILE A CA 1
ATOM 1821 C C . ILE A 1 221 ? -0.970 -8.590 60.986 1.00 81.06 221 ILE A C 1
ATOM 1823 O O . ILE A 1 221 ? -1.828 -9.275 61.537 1.00 81.06 221 ILE A O 1
ATOM 1827 N N . ASN A 1 222 ? -1.006 -8.312 59.680 1.00 80.56 222 ASN A N 1
ATOM 1828 C CA . ASN A 1 222 ? -1.984 -8.896 58.750 1.00 80.56 222 ASN A CA 1
ATOM 1829 C C . ASN A 1 222 ? -1.334 -9.848 57.724 1.00 80.56 222 ASN A C 1
ATOM 1831 O O . ASN A 1 222 ? -0.106 -9.882 57.642 1.00 80.56 222 ASN A O 1
ATOM 1835 N N . ASP A 1 223 ? -2.170 -10.569 56.959 1.00 65.38 223 ASP A N 1
ATOM 1836 C CA . ASP A 1 223 ? -2.026 -11.633 55.931 1.00 65.38 223 ASP A CA 1
ATOM 1837 C C . ASP A 1 223 ? -0.800 -11.610 54.971 1.00 65.38 223 ASP A C 1
ATOM 1839 O O . ASP A 1 223 ? -0.710 -12.402 54.032 1.00 65.38 223 ASP A O 1
ATOM 1843 N N . ARG A 1 224 ? 0.176 -10.717 55.160 1.00 63.38 224 ARG A N 1
ATOM 1844 C CA . ARG A 1 224 ? 1.475 -10.675 54.462 1.00 63.38 224 ARG A CA 1
ATOM 1845 C C . ARG A 1 224 ? 2.670 -10.444 55.396 1.00 63.38 224 ARG A C 1
ATOM 1847 O O . ARG A 1 224 ? 3.650 -9.834 54.974 1.00 63.38 224 ARG A O 1
ATOM 1854 N N . ASP A 1 225 ? 2.558 -10.828 56.668 1.00 67.06 225 ASP A N 1
ATOM 1855 C CA . ASP A 1 225 ? 3.546 -10.532 57.721 1.00 67.06 225 ASP A CA 1
ATOM 1856 C C . ASP A 1 225 ? 3.871 -9.024 57.845 1.00 67.06 225 ASP A C 1
ATOM 1858 O O . ASP A 1 225 ? 4.927 -8.620 58.337 1.00 67.06 225 ASP A O 1
ATOM 1862 N N . LYS A 1 226 ? 2.950 -8.157 57.401 1.00 79.81 226 LYS A N 1
ATOM 1863 C CA . LYS A 1 226 ? 3.116 -6.707 57.483 1.00 79.81 226 LYS A CA 1
ATOM 1864 C C . LYS A 1 226 ? 2.572 -6.220 58.819 1.00 79.81 226 LYS A C 1
ATOM 1866 O O . LYS A 1 226 ? 1.381 -6.349 59.092 1.00 79.81 226 LYS A O 1
ATOM 1871 N N . ASN A 1 227 ? 3.433 -5.584 59.609 1.00 81.81 227 ASN A N 1
ATOM 1872 C CA . ASN A 1 227 ? 3.009 -4.828 60.783 1.00 81.81 227 ASN A CA 1
ATOM 1873 C C . ASN A 1 227 ? 2.133 -3.643 60.342 1.00 81.81 227 ASN A C 1
ATOM 1875 O O . ASN A 1 227 ? 2.604 -2.727 59.661 1.00 81.81 227 ASN A O 1
ATOM 1879 N N . VAL A 1 228 ? 0.848 -3.688 60.691 1.00 86.25 228 VAL A N 1
ATOM 1880 C CA . VAL A 1 228 ? -0.143 -2.645 60.388 1.00 86.25 228 VAL A CA 1
ATOM 1881 C C . VAL A 1 228 ? -0.235 -1.593 61.486 1.00 86.25 228 VAL A C 1
ATOM 1883 O O . VAL A 1 228 ? -0.598 -0.451 61.207 1.00 86.25 228 VAL A O 1
ATOM 1886 N N . GLU A 1 229 ? 0.122 -1.948 62.718 1.00 87.88 229 GLU A N 1
ATOM 1887 C CA . GLU A 1 229 ? 0.163 -1.024 63.847 1.00 87.88 229 GLU A CA 1
ATOM 1888 C C . GLU A 1 229 ? 1.231 -1.456 64.862 1.00 87.88 229 GLU A C 1
ATOM 1890 O O . GLU A 1 229 ? 1.460 -2.649 65.070 1.00 87.88 229 GLU A O 1
ATOM 1895 N N . TYR A 1 230 ? 1.870 -0.464 65.488 1.00 86.56 230 TYR A N 1
ATOM 1896 C CA . TYR A 1 230 ? 2.833 -0.637 66.574 1.00 86.56 230 TYR A CA 1
ATOM 1897 C C . TYR A 1 230 ? 2.346 0.099 67.821 1.00 86.56 230 TYR A C 1
ATOM 1899 O O . TYR A 1 230 ? 1.849 1.228 67.730 1.00 86.56 230 TYR A O 1
ATOM 1907 N N . LYS A 1 231 ? 2.515 -0.525 68.988 1.00 88.25 231 LYS A N 1
ATOM 1908 C CA . LYS A 1 231 ? 2.377 0.138 70.290 1.00 88.25 231 LYS A CA 1
ATOM 1909 C C . LYS A 1 231 ? 3.575 -0.190 71.152 1.00 88.25 231 LYS A C 1
ATOM 1911 O O . LYS A 1 231 ? 4.010 -1.334 71.191 1.00 88.25 231 LYS A O 1
ATOM 1916 N N . GLU A 1 232 ? 4.062 0.809 71.866 1.00 85.25 232 GLU A N 1
ATOM 1917 C CA . GLU A 1 232 ? 5.137 0.639 72.830 1.00 85.25 232 GLU A CA 1
ATOM 1918 C C . GLU A 1 232 ? 4.638 1.004 74.218 1.00 85.25 232 GLU A C 1
ATOM 1920 O O . GLU A 1 232 ? 3.864 1.951 74.391 1.00 85.25 232 GLU A O 1
ATOM 1925 N N . TYR A 1 233 ? 5.068 0.229 75.203 1.00 83.06 233 TYR A N 1
ATOM 1926 C CA . TYR A 1 233 ? 4.789 0.484 76.600 1.00 83.06 233 TYR A CA 1
ATOM 1927 C C . TYR A 1 233 ? 6.036 0.213 77.434 1.00 83.06 233 TYR A C 1
ATOM 1929 O O . TYR A 1 233 ? 6.535 -0.910 77.458 1.00 83.06 233 TYR A O 1
ATOM 1937 N N . GLU A 1 234 ? 6.504 1.233 78.144 1.00 80.25 234 GLU A N 1
ATOM 1938 C CA . GLU A 1 234 ? 7.647 1.127 79.046 1.00 80.25 234 GLU A CA 1
ATOM 1939 C C . GLU A 1 234 ? 7.159 0.816 80.462 1.00 80.25 234 GLU A C 1
ATOM 1941 O O . GLU A 1 234 ? 6.421 1.607 81.052 1.00 80.25 234 GLU A O 1
ATOM 1946 N N . SER A 1 235 ? 7.553 -0.324 81.025 1.00 74.69 235 SER A N 1
ATOM 1947 C CA . SER A 1 235 ? 7.343 -0.627 82.445 1.00 74.69 235 SER A CA 1
ATOM 1948 C C . SER A 1 235 ? 8.527 -0.106 83.248 1.00 74.69 235 SER A C 1
ATOM 1950 O O . SER A 1 235 ? 9.649 -0.508 82.981 1.00 74.69 235 SER A O 1
ATOM 1952 N N . ASN A 1 236 ? 8.285 0.714 84.270 1.00 71.00 236 ASN A N 1
ATOM 1953 C CA . ASN A 1 236 ? 9.313 1.223 85.174 1.00 71.00 236 ASN A CA 1
ATOM 1954 C C . ASN A 1 236 ? 8.826 1.287 86.632 1.00 71.00 236 ASN A C 1
ATOM 1956 O O . ASN A 1 236 ? 7.649 1.083 86.925 1.00 71.00 236 ASN A O 1
ATOM 1960 N N . ASN A 1 237 ? 9.719 1.622 87.564 1.00 61.84 237 ASN A N 1
ATOM 1961 C CA . ASN A 1 237 ? 9.393 1.704 88.997 1.00 61.84 237 ASN A CA 1
ATOM 1962 C C . ASN A 1 237 ? 8.242 2.666 89.355 1.00 61.84 237 ASN A C 1
ATOM 1964 O O . ASN A 1 237 ? 7.632 2.507 90.411 1.00 61.84 237 ASN A O 1
ATOM 1968 N N . GLU A 1 238 ? 7.955 3.670 88.526 1.00 62.66 238 GLU A N 1
ATOM 1969 C CA . GLU A 1 238 ? 6.911 4.665 88.797 1.00 62.66 238 GLU A CA 1
ATOM 1970 C C . GLU A 1 238 ? 5.528 4.193 88.325 1.00 62.66 238 GLU A C 1
ATOM 1972 O O . GLU A 1 238 ? 4.511 4.494 88.959 1.00 62.66 238 GLU A O 1
ATOM 1977 N N . ASN A 1 239 ? 5.478 3.419 87.237 1.00 65.31 239 ASN A N 1
ATOM 1978 C CA . ASN A 1 239 ? 4.238 2.938 86.628 1.00 65.31 239 ASN A CA 1
ATOM 1979 C C . ASN A 1 239 ? 3.952 1.441 86.880 1.00 65.31 239 ASN A C 1
ATOM 1981 O O . ASN A 1 239 ? 2.846 0.970 86.591 1.00 65.31 239 ASN A O 1
ATOM 1985 N N . ASN A 1 240 ? 4.902 0.698 87.459 1.00 65.38 240 ASN A N 1
ATOM 1986 C CA . ASN A 1 240 ? 4.766 -0.713 87.811 1.00 65.38 240 ASN A CA 1
ATOM 1987 C C . ASN A 1 240 ? 4.151 -0.879 89.210 1.00 65.38 240 ASN A C 1
ATOM 1989 O O . ASN A 1 240 ? 4.838 -0.833 90.230 1.00 65.38 240 ASN A O 1
ATOM 1993 N N . LYS A 1 241 ? 2.822 -1.034 89.267 1.00 65.50 241 LYS A N 1
ATOM 1994 C CA . LYS A 1 241 ? 2.068 -1.248 90.513 1.00 65.50 241 LYS A CA 1
ATOM 1995 C C . LYS A 1 241 ? 1.574 -2.691 90.583 1.00 65.50 241 LYS A C 1
ATOM 1997 O O . LYS A 1 241 ? 1.116 -3.250 89.588 1.00 65.50 241 LYS A O 1
ATOM 2002 N N . VAL A 1 242 ? 1.607 -3.274 91.783 1.00 64.44 242 VAL A N 1
ATOM 2003 C CA . VAL A 1 242 ? 1.119 -4.641 92.032 1.00 64.44 242 VAL A CA 1
ATOM 2004 C C . VAL A 1 242 ? -0.321 -4.784 91.528 1.00 64.44 242 VAL A C 1
ATOM 2006 O O . VAL A 1 242 ? -1.190 -4.004 91.916 1.00 64.44 242 VAL A O 1
ATOM 2009 N N . ASN A 1 243 ? -0.569 -5.792 90.684 1.00 63.78 243 ASN A N 1
ATOM 2010 C CA . ASN A 1 243 ? -1.872 -6.092 90.073 1.00 63.78 243 ASN A CA 1
ATOM 2011 C C . ASN A 1 243 ? -2.479 -4.952 89.235 1.00 63.78 243 ASN A C 1
ATOM 2013 O O . ASN A 1 243 ? -3.695 -4.924 89.025 1.00 63.78 243 ASN A O 1
ATOM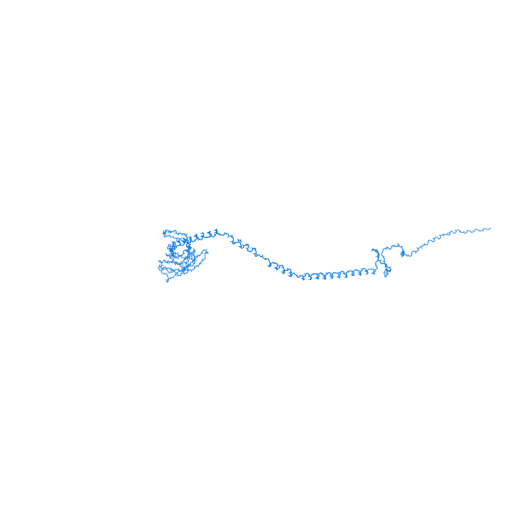 2017 N N . HIS A 1 244 ? -1.673 -4.005 88.752 1.00 70.75 244 HIS A N 1
ATOM 2018 C CA . HIS A 1 244 ? -2.184 -2.959 87.879 1.00 70.75 244 HIS A CA 1
ATOM 2019 C C . HIS A 1 244 ? -2.586 -3.530 86.517 1.00 70.75 244 HIS A C 1
ATOM 2021 O O . HIS A 1 244 ? -1.874 -4.349 85.936 1.00 70.75 244 HIS A O 1
ATOM 2027 N N . LEU A 1 245 ? -3.763 -3.112 86.045 1.00 74.62 245 LEU A N 1
ATOM 2028 C CA . LEU A 1 245 ? -4.284 -3.444 84.727 1.00 74.62 245 LEU A CA 1
ATOM 2029 C C . LEU A 1 245 ? -3.847 -2.354 83.752 1.00 74.62 245 LEU A C 1
ATOM 2031 O O . LEU A 1 245 ? -4.328 -1.226 83.829 1.00 74.62 245 LEU A O 1
ATOM 2035 N N . TYR A 1 246 ? -2.942 -2.709 82.855 1.00 77.69 246 TYR A N 1
ATOM 2036 C CA . TYR A 1 246 ? -2.491 -1.849 81.774 1.00 77.69 246 TYR A CA 1
ATOM 2037 C C . TYR A 1 246 ? -3.475 -1.926 80.620 1.00 77.69 246 TYR A C 1
ATOM 2039 O O . TYR A 1 246 ? -3.911 -3.018 80.267 1.00 77.69 246 TYR A O 1
ATOM 2047 N N . GLU A 1 247 ? -3.803 -0.776 80.038 1.00 84.75 247 GLU A N 1
ATOM 2048 C CA . GLU A 1 247 ? -4.695 -0.645 78.888 1.00 84.75 247 GLU A CA 1
ATOM 2049 C C . GLU A 1 247 ? -3.934 -0.007 77.722 1.00 84.75 247 GLU A C 1
ATOM 2051 O O . GLU A 1 247 ? -3.381 1.085 77.849 1.00 84.75 247 GLU A O 1
ATOM 2056 N N . ILE A 1 248 ? -3.931 -0.679 76.570 1.00 83.06 248 ILE A N 1
ATOM 2057 C CA . ILE A 1 248 ? -3.342 -0.183 75.326 1.00 83.06 248 ILE A CA 1
ATOM 2058 C C . ILE A 1 248 ? -4.428 -0.146 74.255 1.00 83.06 248 ILE A C 1
ATOM 2060 O O . ILE A 1 248 ? -4.913 -1.187 73.808 1.00 83.06 248 ILE A O 1
ATOM 2064 N N . LYS A 1 249 ? -4.784 1.064 73.813 1.00 86.00 249 LYS A N 1
ATOM 2065 C CA . LYS A 1 249 ? -5.746 1.286 72.725 1.00 86.00 249 LYS A CA 1
ATOM 2066 C C . LYS A 1 249 ? -5.065 1.269 71.363 1.00 86.00 249 LYS A C 1
ATOM 2068 O O . LYS A 1 249 ? -4.034 1.923 71.152 1.00 86.00 249 LYS A O 1
ATOM 2073 N N . THR A 1 250 ? -5.675 0.566 70.425 1.00 82.56 250 THR A N 1
ATOM 2074 C CA . THR A 1 250 ? -5.269 0.505 69.017 1.00 82.56 250 THR A CA 1
ATOM 2075 C C . THR A 1 250 ? -6.134 1.442 68.177 1.00 82.56 250 THR A C 1
ATOM 2077 O O . THR A 1 250 ? -7.063 2.082 68.669 1.00 82.56 250 THR A O 1
ATOM 2080 N N . SER A 1 251 ? -5.823 1.558 66.889 1.00 81.88 251 SER A N 1
ATOM 2081 C CA . SER A 1 251 ? -6.638 2.330 65.956 1.00 81.88 251 SER A CA 1
ATOM 2082 C C . SER A 1 251 ? -7.995 1.681 65.657 1.00 81.88 251 SER A C 1
ATOM 2084 O O . SER A 1 251 ? -8.886 2.376 65.172 1.00 81.88 251 SER A O 1
ATOM 2086 N N . GLY A 1 252 ? -8.137 0.365 65.869 1.00 76.12 252 GLY A N 1
ATOM 2087 C CA . GLY A 1 252 ? -9.314 -0.417 65.463 1.00 76.12 252 GLY A CA 1
ATOM 2088 C C . GLY A 1 252 ? -9.564 -0.440 63.947 1.00 76.12 252 GLY A C 1
ATOM 2089 O O . GLY A 1 252 ? -10.597 -0.922 63.489 1.00 76.12 252 GLY A O 1
ATOM 2090 N N . LYS A 1 253 ? -8.645 0.105 63.134 1.00 80.25 253 LYS A N 1
ATOM 2091 C CA . LYS A 1 253 ? -8.869 0.319 61.693 1.00 80.25 253 LYS A CA 1
ATOM 2092 C C . LYS A 1 253 ? -8.606 -0.920 60.855 1.00 80.25 253 LYS A C 1
ATOM 2094 O O . LYS A 1 253 ? -9.261 -1.112 59.832 1.00 80.25 253 LYS A O 1
ATOM 2099 N N . TYR A 1 254 ? -7.634 -1.725 61.261 1.00 79.38 254 TYR A N 1
ATOM 2100 C CA . TYR A 1 254 ? -7.120 -2.825 60.459 1.00 79.38 254 TYR A CA 1
ATOM 2101 C C . TYR A 1 254 ? -7.553 -4.161 61.047 1.00 79.38 254 TYR A C 1
ATOM 2103 O O . TYR A 1 254 ? -7.466 -4.360 62.259 1.00 79.38 254 TYR A O 1
ATOM 2111 N N . TYR A 1 255 ? -7.988 -5.072 60.176 1.00 76.81 255 TYR A N 1
ATOM 2112 C CA . TYR A 1 255 ? -8.009 -6.484 60.530 1.00 76.81 255 TYR A CA 1
ATOM 2113 C C . TYR A 1 255 ? -6.568 -6.958 60.653 1.00 76.81 255 TYR A C 1
ATOM 2115 O O . TYR A 1 255 ? -5.740 -6.698 59.773 1.00 76.81 255 TYR A O 1
ATOM 2123 N N . ILE A 1 256 ? -6.285 -7.588 61.779 1.00 73.19 256 ILE A N 1
ATOM 2124 C CA . ILE A 1 256 ? -5.045 -8.304 62.025 1.00 73.19 256 ILE A CA 1
ATOM 2125 C C . ILE A 1 256 ? -5.342 -9.783 61.845 1.00 73.19 256 ILE A C 1
ATOM 2127 O O . ILE A 1 256 ? -6.491 -10.176 62.026 1.00 73.19 256 ILE A O 1
ATOM 2131 N N . ASP A 1 257 ? -4.300 -10.541 61.532 1.00 73.25 257 ASP A N 1
ATOM 2132 C CA . ASP A 1 257 ? -4.281 -12.003 61.458 1.00 73.25 257 ASP A CA 1
ATOM 2133 C C . ASP A 1 257 ? -3.350 -12.591 62.521 1.00 73.25 257 ASP A C 1
ATOM 2135 O O . ASP A 1 257 ? -3.521 -13.734 62.942 1.00 73.25 257 ASP A O 1
ATOM 2139 N N . ARG A 1 258 ? -2.368 -11.801 62.983 1.00 72.81 258 ARG A N 1
ATOM 2140 C CA . ARG A 1 258 ? -1.411 -12.181 64.021 1.00 72.81 258 ARG A CA 1
ATOM 2141 C C . ARG A 1 258 ? -1.153 -11.021 64.981 1.00 72.81 258 ARG A C 1
ATOM 2143 O O . ARG A 1 258 ? -0.897 -9.894 64.561 1.00 72.81 258 ARG A O 1
ATOM 2150 N N . PHE A 1 259 ? -1.199 -11.302 66.278 1.00 78.19 259 PHE A N 1
ATOM 2151 C CA . PHE A 1 259 ? -0.698 -10.405 67.322 1.00 78.19 259 PHE A CA 1
ATOM 2152 C C . PHE A 1 259 ? 0.641 -10.932 67.831 1.00 78.19 259 PHE A C 1
ATOM 2154 O O . PHE A 1 259 ? 0.755 -12.141 68.021 1.00 78.19 259 PHE A O 1
ATOM 2161 N N . ARG A 1 260 ? 1.610 -10.037 68.060 1.00 75.50 260 ARG A N 1
ATOM 2162 C CA . ARG A 1 260 ? 2.912 -10.340 68.663 1.00 75.50 260 ARG A CA 1
ATOM 2163 C C . ARG A 1 260 ? 3.277 -9.315 69.728 1.00 75.50 260 ARG A C 1
ATOM 2165 O O . ARG A 1 260 ? 3.132 -8.120 69.502 1.00 75.50 260 ARG A O 1
ATOM 2172 N N . MET A 1 261 ? 3.788 -9.759 70.875 1.00 77.44 261 MET A N 1
ATOM 2173 C CA . MET A 1 261 ? 4.355 -8.870 71.895 1.00 77.44 261 MET A CA 1
ATOM 2174 C C . MET A 1 261 ? 5.797 -9.263 72.189 1.00 77.44 261 MET A C 1
ATOM 2176 O O . MET A 1 261 ? 6.045 -10.380 72.626 1.00 77.44 261 MET A O 1
ATOM 2180 N N . LEU A 1 262 ? 6.719 -8.332 71.962 1.00 74.12 262 LEU A N 1
ATOM 2181 C CA . LEU A 1 262 ? 8.130 -8.449 72.309 1.00 74.12 262 LEU A CA 1
ATOM 2182 C C . LEU A 1 262 ? 8.380 -7.722 73.630 1.00 74.12 262 LEU A C 1
ATOM 2184 O O . LEU A 1 262 ? 7.881 -6.613 73.822 1.00 74.12 262 LEU A O 1
ATOM 2188 N N . ILE A 1 263 ? 9.152 -8.329 74.528 1.00 72.56 263 ILE A N 1
ATOM 2189 C CA . ILE A 1 263 ? 9.491 -7.735 75.821 1.00 72.56 263 ILE A CA 1
ATOM 2190 C C . ILE A 1 263 ? 11.006 -7.673 75.950 1.00 72.56 263 ILE A C 1
ATOM 2192 O O . ILE A 1 263 ? 11.681 -8.689 75.821 1.00 72.56 263 ILE A O 1
ATOM 2196 N N . VAL A 1 264 ? 11.521 -6.473 76.190 1.00 73.12 264 VAL A N 1
ATOM 2197 C CA . VAL A 1 264 ? 12.950 -6.175 76.250 1.00 73.12 264 VAL A CA 1
ATOM 2198 C C . VAL A 1 264 ? 13.265 -5.674 77.661 1.00 73.12 264 VAL A C 1
ATOM 2200 O O . VAL A 1 264 ? 12.929 -4.530 77.971 1.00 73.12 264 VAL A O 1
ATOM 2203 N N . PRO A 1 265 ? 13.807 -6.525 78.551 1.00 68.50 265 PRO A N 1
ATOM 2204 C CA . PRO A 1 265 ? 14.172 -6.120 79.906 1.00 68.50 265 PRO A CA 1
ATOM 2205 C C . PRO A 1 265 ? 15.469 -5.299 79.926 1.00 68.50 265 PRO A C 1
ATOM 2207 O O . PRO A 1 265 ? 16.358 -5.523 79.107 1.00 68.50 265 PRO A O 1
ATOM 2210 N N . ASP A 1 266 ? 15.597 -4.394 80.902 1.00 68.12 266 ASP A N 1
ATOM 2211 C CA . ASP A 1 266 ? 16.824 -3.604 81.109 1.00 68.12 266 ASP A CA 1
ATOM 2212 C C . ASP A 1 266 ? 17.988 -4.453 81.661 1.00 68.12 266 ASP A C 1
ATOM 2214 O O . ASP A 1 266 ? 19.151 -4.140 81.409 1.00 68.12 266 ASP A O 1
ATOM 2218 N N . ASN A 1 267 ? 17.690 -5.520 82.418 1.00 66.06 267 ASN A N 1
ATOM 2219 C CA . ASN A 1 267 ? 18.676 -6.457 82.964 1.00 66.06 267 ASN A CA 1
ATOM 2220 C C . ASN A 1 267 ? 18.251 -7.914 82.725 1.00 66.06 267 ASN A C 1
ATOM 2222 O O . ASN A 1 267 ? 17.093 -8.279 82.924 1.00 66.06 267 ASN A O 1
ATOM 2226 N N . GLU A 1 268 ? 19.215 -8.771 82.388 1.00 56.47 268 GLU A N 1
ATOM 2227 C CA . GLU A 1 268 ? 18.994 -10.193 82.063 1.00 56.47 268 GLU A CA 1
ATOM 2228 C C . GLU A 1 268 ? 18.587 -11.065 83.273 1.00 56.47 268 GLU A C 1
ATOM 2230 O O . GLU A 1 268 ? 18.127 -12.194 83.104 1.00 56.47 268 GLU A O 1
ATOM 2235 N N . GLU A 1 269 ? 18.740 -10.556 84.501 1.00 56.34 269 GLU A N 1
ATOM 2236 C CA . GLU A 1 269 ? 18.448 -11.289 85.745 1.00 56.34 269 GLU A CA 1
ATOM 2237 C C . GLU A 1 269 ? 17.045 -11.033 86.322 1.00 56.34 269 GLU A C 1
ATOM 2239 O O . GLU A 1 269 ? 16.730 -11.539 87.405 1.00 56.34 269 GLU A O 1
ATOM 2244 N N . ASP A 1 270 ? 16.206 -10.236 85.654 1.00 57.56 270 ASP A N 1
ATOM 2245 C CA . ASP A 1 270 ? 14.901 -9.870 86.199 1.00 57.56 270 ASP A CA 1
ATOM 2246 C C . ASP A 1 270 ? 13.773 -10.804 85.710 1.00 57.56 270 ASP A C 1
ATOM 2248 O O . ASP A 1 270 ? 13.576 -11.024 84.513 1.00 57.56 270 ASP A O 1
ATOM 2252 N N . ASP A 1 271 ? 12.987 -11.325 86.660 1.00 56.09 271 ASP A N 1
ATOM 2253 C CA . ASP A 1 271 ? 11.857 -12.213 86.373 1.00 56.09 271 ASP A CA 1
ATOM 2254 C C . ASP A 1 271 ? 10.623 -11.408 85.939 1.00 56.09 271 ASP A C 1
ATOM 2256 O O . ASP A 1 271 ? 10.054 -10.634 86.722 1.00 56.09 271 ASP A O 1
ATOM 2260 N N . LEU A 1 272 ? 10.142 -11.643 84.715 1.00 60.12 272 LEU A N 1
ATOM 2261 C CA . LEU A 1 272 ? 8.861 -11.110 84.260 1.00 60.12 272 LEU A CA 1
ATOM 2262 C C . LEU A 1 272 ? 7.750 -12.138 84.446 1.00 60.12 272 LEU A C 1
ATOM 2264 O O . LEU A 1 272 ? 7.817 -13.255 83.932 1.00 60.12 272 LEU A O 1
ATOM 2268 N N . SER A 1 273 ? 6.658 -11.709 85.085 1.00 60.94 273 SER A N 1
ATOM 2269 C CA . SER A 1 273 ? 5.424 -12.483 85.101 1.00 60.94 273 SER A CA 1
ATOM 2270 C C . SER A 1 273 ? 4.212 -11.664 84.672 1.00 60.94 273 SER A C 1
ATOM 2272 O O . SER A 1 273 ? 3.973 -10.577 85.194 1.00 60.94 273 SER A O 1
ATOM 2274 N N . LEU A 1 274 ? 3.425 -12.196 83.733 1.00 64.38 274 LEU A N 1
ATOM 2275 C CA . LEU A 1 274 ? 2.117 -11.662 83.341 1.00 64.38 274 LEU A CA 1
ATOM 2276 C C . LEU A 1 274 ? 1.031 -12.607 83.866 1.00 64.38 274 LEU A C 1
ATOM 2278 O O . LEU A 1 274 ? 1.110 -13.820 83.663 1.00 64.38 274 LEU A O 1
ATOM 2282 N N . SER A 1 275 ? 0.046 -12.070 84.587 1.00 59.28 275 SER A N 1
ATOM 2283 C CA . SER A 1 275 ? -1.046 -12.867 85.170 1.00 59.28 275 SER A CA 1
ATOM 2284 C C . SER A 1 275 ? -2.312 -12.874 84.327 1.00 59.28 275 SER A C 1
ATOM 2286 O O . SER A 1 275 ? -3.075 -13.829 84.416 1.00 59.28 275 SER A O 1
ATOM 2288 N N . GLU A 1 276 ? -2.555 -11.822 83.549 1.00 66.12 276 GLU A N 1
ATOM 2289 C CA . GLU A 1 276 ? -3.750 -11.682 82.717 1.00 66.12 276 GLU A CA 1
ATOM 2290 C C . GLU A 1 276 ? -3.374 -10.975 81.417 1.00 66.12 276 GLU A C 1
ATOM 2292 O O . GLU A 1 276 ? -2.621 -10.000 81.452 1.00 66.12 276 GLU A O 1
ATOM 2297 N N . PHE A 1 277 ? -3.914 -11.445 80.291 1.00 69.62 277 PHE A N 1
ATOM 2298 C CA . PHE A 1 277 ? -3.829 -10.774 78.998 1.00 69.62 277 PHE A CA 1
ATOM 2299 C C . PHE A 1 277 ? -5.153 -10.953 78.243 1.00 69.62 277 PHE A C 1
ATOM 2301 O O . PHE A 1 277 ? -5.535 -12.071 77.895 1.00 69.62 277 PHE A O 1
ATOM 2308 N N . ASN A 1 278 ? -5.855 -9.850 77.998 1.00 70.88 278 ASN A N 1
ATOM 2309 C CA . ASN A 1 278 ? -7.161 -9.814 77.347 1.00 70.88 278 ASN A CA 1
ATOM 2310 C C . ASN A 1 278 ? -7.128 -8.871 76.141 1.00 70.88 278 ASN A C 1
ATOM 2312 O O . ASN A 1 278 ? -6.474 -7.832 76.185 1.00 70.88 278 ASN A O 1
ATOM 2316 N N . MET A 1 279 ? -7.891 -9.181 75.094 1.00 71.69 279 MET A N 1
ATOM 2317 C CA . MET A 1 279 ? -8.128 -8.263 73.976 1.00 71.69 279 MET A CA 1
ATOM 2318 C C . MET A 1 279 ? -9.629 -8.069 73.750 1.00 71.69 279 MET A C 1
ATOM 2320 O O . MET A 1 279 ? -10.397 -9.028 73.823 1.00 71.69 279 MET A O 1
ATOM 2324 N N . ILE A 1 280 ? -10.026 -6.826 73.471 1.00 70.81 280 ILE A N 1
ATOM 2325 C CA . ILE A 1 280 ? -11.340 -6.461 72.937 1.00 70.81 280 ILE A CA 1
ATOM 2326 C C . ILE A 1 280 ? -11.190 -6.312 71.431 1.00 70.81 280 ILE A C 1
ATOM 2328 O O . ILE A 1 280 ? -10.327 -5.560 70.966 1.00 70.81 280 ILE A O 1
ATOM 2332 N N . PHE A 1 281 ? -12.028 -7.021 70.681 1.00 68.75 281 PHE A N 1
ATOM 2333 C CA . PHE A 1 281 ? -12.011 -6.966 69.229 1.00 68.75 281 PHE A CA 1
ATOM 2334 C C . PHE A 1 281 ? -13.393 -7.116 68.593 1.00 68.75 281 PHE A C 1
ATOM 2336 O O . PHE A 1 281 ? -14.313 -7.706 69.166 1.00 68.75 281 PHE A O 1
ATOM 2343 N N . GLU A 1 282 ? -13.495 -6.624 67.361 1.00 65.50 282 GLU A N 1
ATOM 2344 C CA . GLU A 1 282 ? -14.608 -6.870 66.449 1.00 65.50 282 GLU A CA 1
ATOM 2345 C C . GLU A 1 282 ? -14.219 -7.960 65.440 1.00 65.50 282 GLU A C 1
ATOM 2347 O O . GLU A 1 282 ? -13.129 -7.938 64.860 1.00 65.50 282 GLU A O 1
ATOM 2352 N N . THR A 1 283 ? -15.107 -8.928 65.220 1.00 58.00 283 THR A N 1
ATOM 2353 C CA . THR A 1 283 ? -14.929 -9.970 64.199 1.00 58.00 283 THR A CA 1
ATOM 2354 C C . THR A 1 283 ? -15.606 -9.542 62.900 1.00 58.00 283 THR A C 1
ATOM 2356 O O . THR A 1 283 ? -16.655 -8.894 62.921 1.00 58.00 283 THR A O 1
ATOM 2359 N N . GLU A 1 284 ? -15.053 -9.938 61.749 1.00 53.25 284 GLU A N 1
ATOM 2360 C CA . GLU A 1 284 ? -15.905 -10.041 60.561 1.00 53.25 284 GLU A CA 1
ATOM 2361 C C . GLU A 1 284 ? -17.000 -11.052 60.891 1.00 53.25 284 GLU A C 1
ATOM 2363 O O . GLU A 1 284 ? -16.709 -12.116 61.438 1.00 53.25 284 GLU A O 1
ATOM 2368 N N . SER A 1 285 ? -18.257 -10.726 60.590 1.00 47.69 285 SER A N 1
ATOM 2369 C CA . SER A 1 285 ? -19.383 -11.649 60.734 1.00 47.69 285 SER A CA 1
ATOM 2370 C C . SER A 1 285 ? -19.236 -12.811 59.744 1.00 47.69 285 SER A C 1
ATOM 2372 O O . SER A 1 285 ? -19.937 -12.891 58.739 1.00 47.69 285 SER A O 1
ATOM 2374 N N . LEU A 1 286 ? -18.292 -13.709 60.004 1.00 42.22 286 LEU A N 1
ATOM 2375 C CA . LEU A 1 286 ? -18.231 -15.012 59.382 1.00 42.22 286 LEU A CA 1
ATOM 2376 C C . LEU A 1 286 ? -19.325 -15.837 60.043 1.00 42.22 286 LEU A C 1
ATOM 2378 O O . LEU A 1 286 ? -19.363 -16.014 61.260 1.00 42.22 286 LEU A O 1
ATOM 2382 N N . ILE A 1 287 ? -20.259 -16.293 59.217 1.00 37.91 287 ILE A N 1
ATOM 2383 C CA . ILE A 1 287 ? -21.274 -17.271 59.581 1.00 37.91 287 ILE A CA 1
ATOM 2384 C C . ILE A 1 287 ? -20.546 -18.591 59.853 1.00 37.91 287 ILE A C 1
ATOM 2386 O O . ILE A 1 287 ? -20.539 -19.488 59.025 1.00 37.91 287 ILE A O 1
ATOM 2390 N N . GLU A 1 288 ? -19.908 -18.705 61.008 1.00 32.31 288 GLU A N 1
ATOM 2391 C CA . GLU A 1 288 ? -19.531 -19.969 61.617 1.00 32.31 288 GLU A CA 1
ATOM 2392 C C . GLU A 1 288 ? -19.586 -19.773 63.129 1.00 32.31 288 GLU A C 1
ATOM 2394 O O . GLU A 1 288 ? -18.775 -19.066 63.717 1.00 32.31 288 GLU A O 1
ATOM 2399 N N . ASN A 1 289 ? -20.601 -20.368 63.758 1.00 29.27 289 ASN A N 1
ATOM 2400 C CA . ASN A 1 289 ? -20.709 -20.445 65.211 1.00 29.27 289 ASN A CA 1
ATOM 2401 C C . ASN A 1 289 ? -19.404 -21.026 65.784 1.00 29.27 289 ASN A C 1
ATOM 2403 O O . ASN A 1 289 ? -19.162 -22.223 65.579 1.00 29.27 289 ASN A O 1
ATOM 2407 N N . PRO A 1 290 ? -18.600 -20.280 66.562 1.00 32.31 290 PRO A N 1
ATOM 2408 C CA . PRO A 1 290 ? -17.549 -20.920 67.325 1.00 32.31 290 PRO A CA 1
ATOM 2409 C C . PRO A 1 290 ? -18.231 -21.760 68.409 1.00 32.31 290 PRO A C 1
ATOM 2411 O O . PRO A 1 290 ? -18.995 -21.254 69.234 1.00 32.31 290 PRO A O 1
ATOM 2414 N N . LYS A 1 291 ? -18.001 -23.078 68.396 1.00 28.81 291 LYS A N 1
ATOM 2415 C CA . LYS A 1 291 ? -18.381 -23.935 69.525 1.00 28.81 291 LYS A CA 1
ATOM 2416 C C . LYS A 1 291 ? -17.680 -23.394 70.779 1.00 28.81 291 LYS A C 1
ATOM 2418 O O . LYS A 1 291 ? -16.460 -23.240 70.731 1.00 28.81 291 LYS A O 1
ATOM 2423 N N . PRO A 1 292 ? -18.387 -23.157 71.899 1.00 30.20 292 PRO A N 1
ATOM 2424 C CA . PRO A 1 292 ? -17.722 -22.822 73.150 1.00 30.20 292 PRO A CA 1
ATOM 2425 C C . PRO A 1 292 ? -16.831 -24.003 73.545 1.00 30.20 292 PRO A C 1
ATOM 2427 O O . PRO A 1 292 ? -17.323 -25.110 73.790 1.00 30.20 292 PRO A O 1
ATOM 2430 N N . GLN A 1 293 ? -15.512 -23.800 73.544 1.00 34.00 293 GLN A N 1
ATOM 2431 C CA . GLN A 1 293 ? -14.602 -24.771 74.135 1.00 34.00 293 GLN A CA 1
ATOM 2432 C C . GLN A 1 293 ? -14.754 -24.701 75.656 1.00 34.00 293 GLN A C 1
ATOM 2434 O O . GLN A 1 293 ? -14.806 -23.626 76.249 1.00 34.00 293 GLN A O 1
ATOM 2439 N N . LYS A 1 294 ? -14.918 -25.883 76.250 1.00 32.75 294 LYS A N 1
ATOM 2440 C CA . LYS A 1 294 ? -15.112 -26.104 77.684 1.00 32.75 294 LYS A CA 1
ATOM 2441 C C . LYS A 1 294 ? -13.920 -25.562 78.474 1.00 32.75 294 LYS A C 1
ATOM 2443 O O . LYS A 1 294 ? -12.799 -25.612 77.978 1.00 32.75 294 LYS A O 1
ATOM 2448 N N . GLU A 1 295 ? -14.187 -25.123 79.706 1.00 35.97 295 GLU A N 1
ATOM 2449 C CA . GLU A 1 295 ? -13.181 -24.824 80.731 1.00 35.97 295 GLU A CA 1
ATOM 2450 C C . GLU A 1 295 ? -12.083 -25.897 80.726 1.00 35.97 295 GLU A C 1
ATOM 2452 O O . GLU A 1 295 ? -12.308 -27.043 81.121 1.00 35.97 295 GLU A O 1
ATOM 2457 N N . LEU A 1 296 ? -10.900 -25.528 80.239 1.00 30.44 296 LEU A N 1
ATOM 2458 C CA . LEU A 1 296 ? -9.699 -26.336 80.359 1.00 30.44 296 LEU A CA 1
ATOM 2459 C C . LEU A 1 296 ? -8.878 -25.750 81.502 1.00 30.44 296 LEU A C 1
ATOM 2461 O O . LEU A 1 296 ? -8.364 -24.637 81.436 1.00 30.44 296 LEU A O 1
ATOM 2465 N N . THR A 1 297 ? -8.818 -26.532 82.573 1.00 32.84 297 THR A N 1
ATOM 2466 C CA . THR A 1 297 ? -7.873 -26.428 83.683 1.00 32.84 297 THR A CA 1
ATOM 2467 C C . THR A 1 297 ? -6.472 -26.052 83.199 1.00 32.84 297 THR A C 1
ATOM 2469 O O . THR A 1 297 ? -5.964 -26.682 82.272 1.00 32.84 297 THR A O 1
ATOM 2472 N N . SER A 1 298 ? -5.872 -25.053 83.855 1.00 31.70 298 SER A N 1
ATOM 2473 C CA . SER A 1 298 ? -4.560 -24.447 83.591 1.00 31.70 298 SER A CA 1
ATOM 2474 C C . SER A 1 298 ? -3.519 -25.414 83.009 1.00 31.70 298 SER A C 1
ATOM 2476 O O . SER A 1 298 ? -2.938 -26.198 83.765 1.00 31.70 298 SER A O 1
ATOM 2478 N N . PRO A 1 299 ? -3.224 -25.353 81.700 1.00 28.91 299 PRO A N 1
ATOM 2479 C CA . PRO A 1 299 ? -2.101 -26.078 81.136 1.00 28.91 299 PRO A CA 1
ATOM 2480 C C . PRO A 1 299 ? -0.815 -25.293 81.429 1.00 28.91 299 PRO A C 1
ATOM 2482 O O . PRO A 1 299 ? -0.694 -24.121 81.077 1.00 28.91 299 PRO A O 1
ATOM 2485 N N . SER A 1 300 ? 0.131 -25.940 82.108 1.00 25.92 300 SER A N 1
ATOM 2486 C CA . SER A 1 300 ? 1.521 -25.486 82.196 1.00 25.92 300 SER A CA 1
ATOM 2487 C C . SER A 1 300 ? 2.186 -25.788 80.858 1.00 25.92 300 SER A C 1
ATOM 2489 O O . SER A 1 300 ? 2.265 -26.956 80.480 1.00 25.92 300 SER A O 1
ATOM 2491 N N . TYR A 1 301 ? 2.623 -24.760 80.138 1.00 31.88 301 TYR A N 1
ATOM 2492 C CA . TYR A 1 301 ? 3.430 -24.920 78.933 1.00 31.88 301 TYR A CA 1
ATOM 2493 C C . TYR A 1 301 ? 4.877 -24.570 79.272 1.00 31.88 301 TYR A C 1
ATOM 2495 O O . TYR A 1 301 ? 5.159 -23.435 79.648 1.00 31.88 301 TYR A O 1
ATOM 2503 N N . ASP A 1 302 ? 5.766 -25.551 79.139 1.00 24.12 302 ASP A N 1
ATOM 2504 C CA . ASP A 1 302 ? 7.206 -25.319 79.085 1.00 24.12 302 ASP A CA 1
ATOM 2505 C C . ASP A 1 302 ? 7.557 -25.003 77.625 1.00 24.12 302 ASP A C 1
ATOM 2507 O O . ASP A 1 302 ? 7.279 -25.806 76.729 1.00 24.12 302 ASP A O 1
ATOM 2511 N N . PHE A 1 303 ? 8.115 -23.820 77.376 1.00 27.67 303 PHE A N 1
ATOM 2512 C CA . PHE A 1 303 ? 8.636 -23.431 76.066 1.00 27.67 303 PHE A CA 1
ATOM 2513 C C . PHE A 1 303 ? 10.155 -23.663 76.042 1.00 27.67 303 PHE A C 1
ATOM 2515 O O . PHE A 1 303 ? 10.825 -23.441 77.051 1.00 27.67 303 PHE A O 1
ATOM 2522 N N . LEU A 1 304 ? 10.654 -24.187 74.915 1.00 27.27 304 LEU A N 1
ATOM 2523 C CA . LEU A 1 304 ? 12.077 -24.411 74.620 1.00 27.27 304 LEU A CA 1
ATOM 2524 C C . LEU A 1 304 ? 12.795 -23.103 74.291 1.00 27.27 304 LEU A C 1
ATOM 2526 O O . LEU A 1 304 ? 12.179 -22.290 73.567 1.00 27.27 304 LEU A O 1
#

Secondary structure (DSSP, 8-state):
------------------------S----TTT----S----TT----SPPPPSSTTS---HHHHHHHHHHHHHHHHHHHHHHHHHHHHHHHHHHHHHT---HHHHHHHHHHHHT---HHHHHHHHHHHHT---HHHHHHHHHHHHHHHHHHHHHHHHHHHHSSS---PEEEE-----EEESS--S-----EEEEEEEEEEEEEE---S-S---EEEEEEEEETTTEEEEEEEEEE-TTT--TT-EEEEE--S-S-EEEEEEEEEESSTTPPEEEEEEEEEEEEP--S-----------------

Radius of gyration: 70.73 Å; chains: 1; bounding box: 151×46×212 Å